Protein AF-A0A497KFU0-F1 (afdb_monomer_lite)

Secondary structure (DSSP, 8-state):
----GGG--S--TTHHHHHHHHHHHHHHHHHHHH--S-TTTHHHHHHHHHHHHHHHHHHHHHHHHH-SSHHHHHHHHHHHHHHHHHHHHHHHHHHHHHTT-S------HHHHHHHHHHHHHHHHHHHHHHHHHHGGGSPPPP---------------SS---EEEEEETTT--EE-TT-SB-TTT-PBEEEEEES--EE-TTT--EE-S--SB-TTT--B----S--------

Radius of gyration: 40.24 Å; chains: 1; bounding box: 70×42×117 Å

pLDDT: mean 74.92, std 14.86, range [40.56, 93.44]

Sequence (233 aa):
TVRTINDIDQPLLWIVPFAALTLLTILSLVDIALNLLPKGSGYFLMLIACGFICSSVAGFLTELIKGRNKYVYVSMGVSVFIGAISFLVIYGFFKANTLSGPTIAAVNPISEIISNITLTILPGVFVGAIVGGGVGFLPEEPEYKEPEAMMEKPVIAPDKIVGYEKVCRRCGTQMPFDSLFCSQCGGTLKKRRSETMKYCRYCGHRLHFLGEFCPDCGKEINIVDKPKVFISD

Structure (mmCIF, N/CA/C/O backbone):
data_AF-A0A497KFU0-F1
#
_entry.id   AF-A0A497KFU0-F1
#
loop_
_atom_site.group_PDB
_atom_site.id
_atom_site.type_symbol
_atom_site.label_atom_id
_atom_site.label_alt_id
_atom_site.label_comp_id
_atom_site.label_asym_id
_atom_site.label_entity_id
_atom_site.label_seq_id
_atom_site.pdbx_PDB_ins_code
_atom_site.Cartn_x
_atom_site.Cartn_y
_atom_site.Cartn_z
_atom_site.occupancy
_atom_site.B_iso_or_equiv
_atom_site.auth_seq_id
_atom_site.auth_comp_id
_atom_site.auth_asym_id
_atom_site.auth_atom_id
_atom_site.pdbx_PDB_model_num
ATOM 1 N N . THR A 1 1 ? -10.621 17.056 9.029 1.00 41.97 1 THR A N 1
ATOM 2 C CA . THR A 1 1 ? -9.578 17.453 10.000 1.00 41.97 1 THR A CA 1
ATOM 3 C C . THR A 1 1 ? -8.299 16.740 9.619 1.00 41.97 1 THR A C 1
ATOM 5 O O . THR A 1 1 ? -8.236 15.524 9.726 1.00 41.97 1 THR A O 1
ATOM 8 N N . VAL A 1 2 ? -7.323 17.464 9.064 1.00 45.41 2 VAL A N 1
ATOM 9 C CA . VAL A 1 2 ? -6.019 16.893 8.684 1.00 45.41 2 VAL A CA 1
ATOM 10 C C . VAL A 1 2 ? -5.282 16.566 9.981 1.00 45.41 2 VAL A C 1
ATOM 12 O O . VAL A 1 2 ? -4.927 17.482 10.720 1.00 45.41 2 VAL A O 1
ATOM 15 N N . ARG A 1 3 ? -5.138 15.279 10.308 1.00 52.06 3 ARG A N 1
ATOM 16 C CA . ARG A 1 3 ? -4.347 14.852 11.469 1.00 52.06 3 ARG A CA 1
ATOM 17 C C . ARG A 1 3 ? -2.886 15.206 11.190 1.00 52.06 3 ARG A C 1
ATOM 19 O O . ARG A 1 3 ? -2.362 14.877 10.128 1.00 52.06 3 ARG A O 1
ATOM 26 N N . THR A 1 4 ? -2.259 15.945 12.096 1.00 50.75 4 THR A N 1
ATOM 27 C CA . THR A 1 4 ? -0.844 16.303 12.002 1.00 50.75 4 THR A CA 1
ATOM 28 C C . THR A 1 4 ? 0.010 15.049 12.187 1.00 50.75 4 THR A C 1
ATOM 30 O O . THR A 1 4 ? -0.330 14.152 12.954 1.00 50.75 4 THR A O 1
ATOM 33 N N . ILE A 1 5 ? 1.141 14.992 11.480 1.00 54.88 5 ILE A N 1
ATOM 34 C CA . ILE A 1 5 ? 2.073 13.846 11.411 1.00 54.88 5 ILE A CA 1
ATOM 35 C C . ILE A 1 5 ? 2.596 13.403 12.800 1.00 54.88 5 ILE A C 1
ATOM 37 O O . ILE A 1 5 ? 3.119 12.303 12.945 1.00 54.88 5 ILE A O 1
ATOM 41 N N . ASN A 1 6 ? 2.408 14.226 13.834 1.00 53.00 6 ASN A N 1
ATOM 42 C CA . ASN A 1 6 ? 2.903 13.995 15.190 1.00 53.00 6 ASN A CA 1
ATOM 43 C C . ASN A 1 6 ? 2.019 13.081 16.068 1.00 53.00 6 ASN A C 1
ATOM 45 O O . ASN A 1 6 ? 2.483 12.704 17.134 1.00 53.00 6 ASN A O 1
ATOM 49 N N . ASP A 1 7 ? 0.808 12.694 15.643 1.00 53.16 7 ASP A N 1
ATOM 50 C CA . ASP A 1 7 ? -0.085 11.769 16.389 1.00 53.16 7 ASP A CA 1
ATOM 51 C C . ASP A 1 7 ? 0.057 10.290 15.951 1.00 53.16 7 ASP A C 1
ATOM 53 O O . ASP A 1 7 ? -0.836 9.460 16.146 1.00 53.16 7 ASP A O 1
ATOM 57 N N . ILE A 1 8 ? 1.158 9.936 15.281 1.00 55.91 8 ILE A N 1
ATOM 58 C CA . ILE A 1 8 ? 1.346 8.614 14.671 1.00 55.91 8 ILE A CA 1
ATOM 59 C C . ILE A 1 8 ? 2.277 7.757 15.548 1.00 55.91 8 ILE A C 1
ATOM 61 O O . ILE A 1 8 ? 3.457 7.603 15.256 1.00 55.91 8 ILE A O 1
ATOM 65 N N . ASP A 1 9 ? 1.732 7.135 16.597 1.00 53.81 9 ASP A N 1
ATOM 66 C CA . ASP A 1 9 ? 2.458 6.228 17.515 1.00 53.81 9 ASP A CA 1
ATOM 67 C C . ASP A 1 9 ? 2.918 4.889 16.884 1.00 53.81 9 ASP A C 1
ATOM 69 O O . ASP A 1 9 ? 3.374 3.984 17.583 1.00 53.81 9 ASP A O 1
ATOM 73 N N . GLN A 1 10 ? 2.780 4.692 15.566 1.00 59.19 10 GLN A N 1
ATOM 74 C CA . GLN A 1 10 ? 3.156 3.434 14.899 1.00 59.19 10 GLN A CA 1
ATOM 75 C C . GLN A 1 10 ? 3.923 3.683 13.592 1.00 59.19 10 GLN A C 1
ATOM 77 O O . GLN A 1 10 ? 3.683 4.691 12.931 1.00 59.19 10 GLN A O 1
ATOM 82 N N . PRO A 1 11 ? 4.822 2.769 13.179 1.00 66.50 11 PRO A N 1
ATOM 83 C CA . PRO A 1 11 ? 5.626 2.945 11.970 1.00 66.50 11 PRO A CA 1
ATOM 84 C C . PRO A 1 11 ? 4.757 3.084 10.709 1.00 66.50 11 PRO A C 1
ATOM 86 O O . PRO A 1 11 ? 3.758 2.380 10.551 1.00 66.50 11 PRO A O 1
ATOM 89 N N . LEU A 1 12 ? 5.156 3.987 9.807 1.00 77.19 12 LEU A N 1
ATOM 90 C CA . LEU A 1 12 ? 4.466 4.247 8.538 1.00 77.19 12 LEU A CA 1
ATOM 91 C C . LEU A 1 12 ? 4.506 2.988 7.645 1.00 77.19 12 LEU A C 1
ATOM 93 O O . LEU A 1 12 ? 5.581 2.432 7.407 1.00 77.19 12 LEU A O 1
ATOM 97 N N . LEU A 1 13 ? 3.361 2.538 7.125 1.00 82.25 13 LEU A N 1
ATOM 98 C CA . LEU A 1 13 ? 3.226 1.231 6.467 1.00 82.25 13 LEU A CA 1
ATOM 99 C C . LEU A 1 13 ? 3.847 1.217 5.057 1.00 82.25 13 LEU A C 1
ATO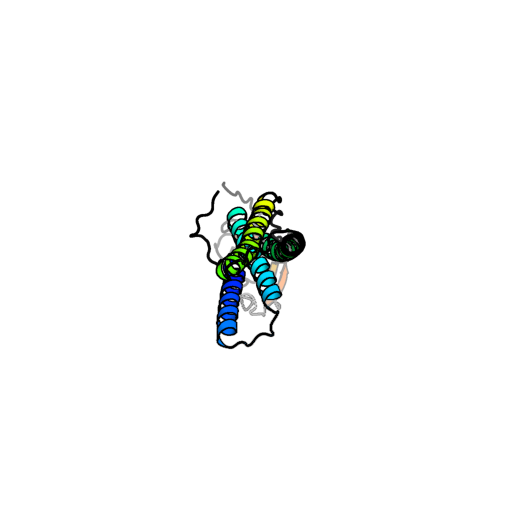M 101 O O . LEU A 1 13 ? 4.449 0.225 4.645 1.00 82.25 13 LEU A O 1
ATOM 105 N N . TRP A 1 14 ? 3.789 2.345 4.344 1.00 80.75 14 TRP A N 1
ATOM 106 C CA . TRP A 1 14 ? 4.466 2.571 3.055 1.00 80.75 14 TRP A CA 1
ATOM 107 C C . TRP A 1 14 ? 5.997 2.392 3.085 1.00 80.75 14 TRP A C 1
ATOM 109 O O . TRP A 1 14 ? 6.613 2.224 2.029 1.00 80.75 14 TRP A O 1
ATOM 119 N N . ILE A 1 15 ? 6.628 2.382 4.270 1.00 85.75 15 ILE A N 1
ATOM 120 C CA . ILE A 1 15 ? 8.070 2.127 4.409 1.00 85.75 15 ILE A CA 1
ATOM 121 C C . ILE A 1 15 ? 8.401 0.698 3.971 1.00 85.75 15 ILE A C 1
ATOM 123 O O . ILE A 1 15 ? 9.475 0.463 3.428 1.00 85.75 15 ILE A O 1
ATOM 127 N N . VAL A 1 16 ? 7.479 -0.254 4.147 1.00 88.62 16 VAL A N 1
ATOM 128 C CA . VAL A 1 16 ? 7.694 -1.667 3.802 1.00 88.62 16 VAL A CA 1
ATOM 129 C C . VAL A 1 16 ? 7.998 -1.866 2.307 1.00 88.62 16 VAL A C 1
ATOM 131 O O . VAL A 1 16 ? 9.065 -2.398 1.993 1.00 88.62 16 VAL A O 1
ATOM 134 N N . PRO A 1 17 ? 7.149 -1.427 1.354 1.00 87.00 17 PRO A N 1
ATOM 135 C CA . PRO A 1 17 ? 7.460 -1.552 -0.071 1.00 87.00 17 PRO A CA 1
ATOM 136 C C . PRO A 1 17 ? 8.640 -0.671 -0.491 1.00 87.00 17 PRO A C 1
ATOM 138 O O . PRO A 1 17 ? 9.384 -1.048 -1.393 1.00 87.00 17 PRO A O 1
ATOM 141 N N . PHE A 1 18 ? 8.866 0.459 0.185 1.00 87.06 18 PHE A N 1
ATOM 142 C CA . PHE A 1 18 ? 10.029 1.299 -0.090 1.00 87.06 18 PHE A CA 1
ATOM 143 C C . PHE A 1 18 ? 11.341 0.592 0.285 1.00 87.06 18 PHE A C 1
ATOM 145 O O . PHE A 1 18 ? 12.290 0.595 -0.494 1.00 87.06 18 PHE A O 1
ATOM 152 N N . ALA A 1 19 ? 11.381 -0.086 1.432 1.00 88.12 19 ALA A N 1
ATOM 153 C CA . ALA A 1 19 ? 12.519 -0.899 1.848 1.00 88.12 19 ALA A CA 1
ATOM 154 C C . ALA A 1 19 ? 12.745 -2.103 0.915 1.00 88.12 19 ALA A C 1
ATOM 156 O O . ALA A 1 19 ? 13.884 -2.462 0.624 1.00 88.12 19 ALA A O 1
ATOM 157 N N . ALA A 1 20 ? 11.676 -2.711 0.394 1.00 87.88 20 ALA A N 1
ATOM 158 C CA . ALA A 1 20 ? 11.800 -3.757 -0.621 1.00 87.88 20 ALA A CA 1
ATOM 159 C C . ALA A 1 20 ? 12.412 -3.214 -1.926 1.00 87.88 20 ALA A C 1
ATOM 161 O O . ALA A 1 20 ? 13.258 -3.868 -2.535 1.00 87.88 20 ALA A O 1
ATOM 162 N N . LEU A 1 21 ? 12.039 -1.994 -2.326 1.00 88.25 21 LEU A N 1
ATOM 163 C CA . LEU A 1 21 ? 12.609 -1.317 -3.489 1.00 88.25 21 LEU A CA 1
ATOM 164 C C . LEU A 1 21 ? 14.099 -1.014 -3.298 1.00 88.25 21 LEU A C 1
ATOM 166 O O . LEU A 1 21 ? 14.886 -1.281 -4.203 1.00 88.25 21 LEU A O 1
ATOM 170 N N . THR A 1 22 ? 14.512 -0.504 -2.135 1.00 88.31 22 THR A N 1
ATOM 171 C CA . THR A 1 22 ? 15.937 -0.249 -1.862 1.00 88.31 22 THR A CA 1
ATOM 172 C C . THR A 1 22 ? 16.752 -1.539 -1.824 1.00 88.31 22 THR A C 1
ATOM 174 O O . THR A 1 22 ? 17.873 -1.577 -2.323 1.00 88.31 22 THR A O 1
ATOM 177 N N . LEU A 1 23 ? 16.187 -2.629 -1.306 1.00 89.12 23 LEU A N 1
ATOM 178 C CA .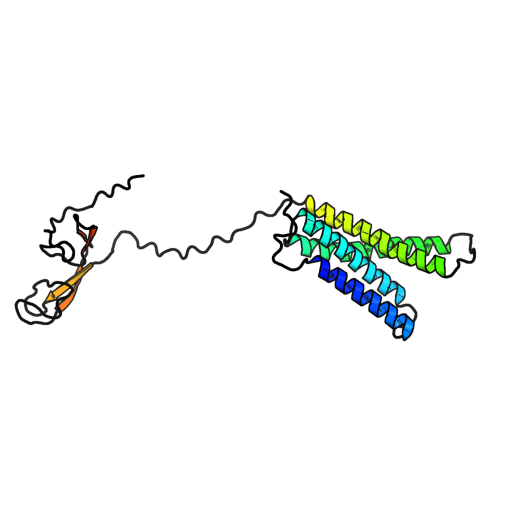 LEU A 1 23 ? 16.825 -3.942 -1.354 1.00 89.12 23 LEU A CA 1
ATOM 179 C C . LEU A 1 23 ? 17.004 -4.408 -2.810 1.00 89.12 23 LEU A C 1
ATOM 181 O O . LEU A 1 23 ? 18.083 -4.865 -3.183 1.00 89.12 23 LEU A O 1
ATOM 185 N N . LEU A 1 24 ? 15.991 -4.229 -3.661 1.00 86.75 24 LEU A N 1
ATOM 186 C CA . LEU A 1 24 ? 16.070 -4.577 -5.084 1.00 86.75 24 LEU A CA 1
ATOM 187 C C . LEU A 1 24 ? 17.118 -3.770 -5.849 1.00 86.75 24 LEU A C 1
ATOM 189 O O . LEU A 1 24 ? 17.821 -4.337 -6.685 1.00 86.75 24 LEU A O 1
ATOM 193 N N . THR A 1 25 ? 17.253 -2.471 -5.578 1.00 85.50 25 THR A N 1
ATOM 194 C CA . THR A 1 25 ? 18.288 -1.658 -6.233 1.00 85.50 25 THR A CA 1
ATOM 195 C C . THR A 1 25 ? 19.684 -2.098 -5.808 1.00 85.50 25 THR A C 1
ATOM 197 O O . THR A 1 25 ? 20.568 -2.206 -6.656 1.00 85.50 25 THR A O 1
ATOM 200 N N . ILE A 1 26 ? 19.873 -2.439 -4.529 1.00 88.12 26 ILE A N 1
ATOM 201 C CA . ILE A 1 26 ? 21.128 -3.009 -4.025 1.00 88.12 26 ILE A CA 1
ATOM 202 C C . ILE A 1 26 ? 21.424 -4.347 -4.711 1.00 88.12 26 ILE A C 1
ATOM 204 O O . ILE A 1 26 ? 22.539 -4.545 -5.187 1.00 88.12 26 ILE A O 1
ATOM 208 N N . LEU A 1 27 ? 20.441 -5.244 -4.832 1.00 84.19 27 LEU A N 1
ATOM 209 C CA . LEU A 1 27 ? 20.617 -6.516 -5.541 1.00 84.19 27 LEU A CA 1
ATOM 210 C C . LEU A 1 27 ? 20.982 -6.309 -7.013 1.00 84.19 27 LEU A C 1
ATOM 212 O O . LEU A 1 27 ? 21.860 -7.000 -7.519 1.00 84.19 27 LEU A O 1
ATOM 216 N N . SER A 1 28 ? 20.365 -5.335 -7.686 1.00 81.50 28 SER A N 1
ATOM 217 C CA . SER A 1 28 ? 20.709 -4.992 -9.069 1.00 81.50 28 SER A CA 1
ATOM 218 C C . SER A 1 28 ? 22.137 -4.453 -9.195 1.00 81.50 28 SER A C 1
ATOM 220 O O . SER A 1 28 ? 22.821 -4.774 -10.161 1.00 81.50 28 SER A O 1
ATOM 222 N N . LEU A 1 29 ? 22.602 -3.647 -8.238 1.00 83.56 29 LEU A N 1
ATOM 223 C CA . LEU A 1 29 ? 23.981 -3.147 -8.194 1.00 83.56 29 LEU A CA 1
ATOM 224 C C . LEU A 1 29 ? 24.989 -4.280 -7.971 1.00 83.56 29 LEU A C 1
ATOM 226 O O . LEU A 1 29 ? 26.021 -4.333 -8.639 1.00 83.56 29 LEU A O 1
ATOM 230 N N . VAL A 1 30 ? 24.680 -5.199 -7.054 1.00 84.50 30 VAL A N 1
ATOM 231 C CA . VAL A 1 30 ? 25.506 -6.382 -6.776 1.00 84.50 30 VAL A CA 1
ATOM 232 C C . VAL A 1 30 ? 25.559 -7.306 -7.992 1.00 84.50 30 VAL A C 1
ATOM 234 O O . VAL A 1 30 ? 26.625 -7.826 -8.315 1.00 84.50 30 VAL A O 1
ATOM 237 N N . ASP A 1 31 ? 24.444 -7.471 -8.701 1.00 81.81 31 ASP A N 1
ATOM 238 C CA . ASP A 1 31 ? 24.397 -8.261 -9.926 1.00 81.81 31 ASP A CA 1
ATOM 239 C C . ASP A 1 31 ? 25.279 -7.677 -11.036 1.00 81.81 31 ASP A C 1
ATOM 241 O O . ASP A 1 31 ? 26.051 -8.407 -11.648 1.00 81.81 31 ASP A O 1
ATOM 245 N N . ILE A 1 32 ? 25.262 -6.356 -11.235 1.00 79.94 32 ILE A N 1
ATOM 246 C CA . ILE A 1 32 ? 26.160 -5.686 -12.192 1.00 79.94 32 ILE A CA 1
ATOM 247 C C . ILE A 1 32 ? 27.636 -5.949 -11.846 1.00 79.94 32 ILE A C 1
ATOM 249 O O . ILE A 1 32 ? 28.465 -6.104 -12.743 1.00 79.94 32 ILE A O 1
ATOM 253 N N . ALA A 1 33 ? 27.974 -6.013 -10.555 1.00 81.50 33 ALA A N 1
ATOM 254 C CA . ALA A 1 33 ? 29.341 -6.239 -10.094 1.00 81.50 33 ALA A CA 1
ATOM 255 C C . ALA A 1 33 ? 29.788 -7.712 -10.176 1.00 81.50 33 ALA A C 1
ATOM 257 O O . ALA A 1 33 ? 30.964 -7.976 -10.423 1.00 81.50 33 ALA A O 1
ATOM 258 N N . LEU A 1 34 ? 28.878 -8.668 -9.955 1.00 82.25 34 LEU A N 1
ATOM 259 C CA . LEU A 1 34 ? 29.206 -10.092 -9.792 1.00 82.25 34 LEU A CA 1
ATOM 260 C C . LEU A 1 34 ? 28.638 -11.010 -10.891 1.00 82.25 34 LEU A C 1
ATOM 262 O O . LEU A 1 34 ? 28.961 -12.195 -10.892 1.00 82.25 34 LEU A O 1
ATOM 266 N N . ASN A 1 35 ? 27.830 -10.489 -11.825 1.00 77.81 35 ASN A N 1
ATOM 267 C CA . ASN A 1 35 ? 27.090 -11.243 -12.851 1.00 77.81 35 ASN A CA 1
ATOM 268 C C . ASN A 1 35 ? 26.402 -12.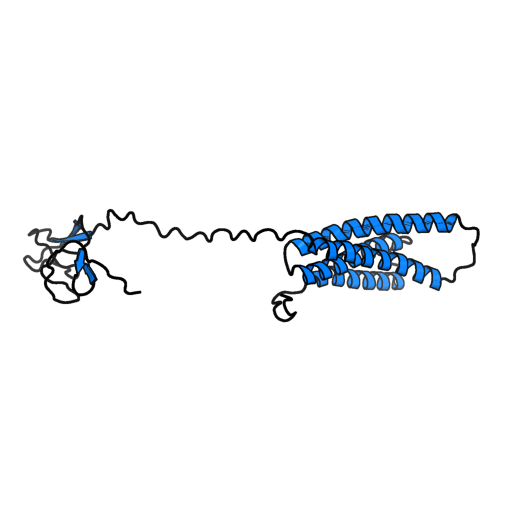501 -12.275 1.00 77.81 35 ASN A C 1
ATOM 270 O O . ASN A 1 35 ? 26.529 -13.600 -12.817 1.00 77.81 35 ASN A O 1
ATOM 274 N N . LEU A 1 36 ? 25.725 -12.344 -11.133 1.00 72.88 36 LEU A N 1
ATOM 275 C CA . LEU A 1 36 ? 25.101 -13.435 -10.373 1.00 72.88 36 LEU A CA 1
ATOM 276 C C . LEU A 1 36 ? 23.806 -13.939 -11.026 1.00 72.88 36 LEU A C 1
ATOM 278 O O . LEU A 1 36 ? 23.440 -15.102 -10.852 1.00 72.88 36 LEU A O 1
ATOM 282 N N . LEU A 1 37 ? 23.098 -13.078 -11.757 1.00 76.06 37 LEU A N 1
ATOM 283 C CA . LEU A 1 37 ? 21.841 -13.382 -12.421 1.00 76.06 37 LEU A CA 1
ATOM 284 C C . LEU A 1 37 ? 22.064 -13.823 -13.877 1.00 76.06 37 LEU A C 1
ATOM 286 O O . LEU A 1 37 ? 22.954 -13.333 -14.578 1.00 76.06 37 LEU A O 1
ATOM 290 N N . PRO A 1 38 ? 21.217 -14.735 -14.384 1.00 76.00 38 PRO A N 1
ATOM 291 C CA . PRO A 1 38 ? 21.266 -15.152 -15.776 1.00 76.00 38 PRO A CA 1
ATOM 292 C C . PRO A 1 38 ? 20.971 -13.975 -16.715 1.00 76.00 38 PRO A C 1
ATOM 294 O O . PRO A 1 38 ? 20.057 -13.178 -16.484 1.00 76.00 38 PRO A O 1
ATOM 297 N N . LYS A 1 39 ? 21.719 -13.906 -17.824 1.00 68.75 39 LYS A N 1
ATOM 298 C CA . LYS A 1 39 ? 21.529 -12.916 -18.895 1.00 68.75 39 LYS A CA 1
ATOM 299 C C . LYS A 1 39 ? 20.074 -12.966 -19.387 1.00 68.75 39 LYS A C 1
ATOM 301 O O . LYS A 1 39 ? 19.671 -13.945 -20.007 1.00 68.75 39 LYS A O 1
ATOM 306 N N . GLY A 1 40 ? 19.292 -11.927 -19.082 1.00 68.56 40 GLY A N 1
ATOM 307 C CA . GLY A 1 40 ? 17.859 -11.835 -19.411 1.00 68.56 40 GLY A CA 1
ATOM 308 C C . GLY A 1 40 ? 16.920 -11.594 -18.220 1.00 68.56 40 GLY A C 1
ATOM 309 O O . GLY A 1 40 ? 15.732 -11.355 -18.428 1.00 68.56 40 GLY A O 1
ATOM 310 N N . SER A 1 41 ? 17.427 -11.592 -16.982 1.00 75.00 41 SER A N 1
ATOM 311 C CA . SER A 1 41 ? 16.645 -11.310 -15.762 1.00 75.00 41 SER A CA 1
ATOM 312 C C . SER A 1 41 ? 16.145 -9.859 -15.637 1.00 75.00 41 SER A C 1
ATOM 314 O O . SER A 1 41 ? 15.215 -9.600 -14.872 1.00 75.00 41 SER A O 1
ATOM 316 N N . GLY A 1 42 ? 16.712 -8.914 -16.398 1.00 77.94 42 GLY A N 1
ATOM 317 C CA . GLY A 1 42 ? 16.418 -7.479 -16.275 1.00 77.94 42 GLY A CA 1
ATOM 318 C C . GLY A 1 42 ? 14.937 -7.124 -16.435 1.00 77.94 42 GLY A C 1
ATOM 319 O O . GLY A 1 42 ? 14.418 -6.293 -15.695 1.00 77.94 42 GLY A O 1
ATOM 320 N N . TYR A 1 43 ? 14.222 -7.823 -17.320 1.00 83.31 43 TYR A N 1
ATOM 321 C CA . TYR A 1 43 ? 12.778 -7.648 -17.492 1.00 83.31 43 TYR A CA 1
ATOM 322 C C . TYR A 1 43 ? 11.986 -7.961 -16.213 1.00 83.31 43 TYR A C 1
ATOM 324 O O . TYR A 1 43 ? 11.089 -7.209 -15.831 1.00 83.31 43 TYR A O 1
ATOM 332 N N . PHE A 1 44 ? 12.341 -9.047 -15.523 1.00 85.94 44 PHE A N 1
ATOM 333 C CA . PHE A 1 44 ? 11.686 -9.442 -14.278 1.00 85.94 44 PHE A CA 1
ATOM 334 C C . PHE A 1 44 ? 11.992 -8.458 -13.147 1.00 85.94 44 PHE A C 1
ATOM 336 O O . PHE A 1 44 ? 11.092 -8.114 -12.384 1.00 85.94 44 PHE A O 1
ATOM 343 N N . LEU A 1 45 ? 13.227 -7.950 -13.073 1.00 85.06 45 LEU A N 1
ATOM 344 C CA . LEU A 1 45 ? 13.597 -6.925 -12.094 1.00 85.06 45 LEU A CA 1
ATOM 345 C C . LEU A 1 45 ? 12.824 -5.620 -12.312 1.00 85.06 45 LEU A C 1
ATOM 347 O O . LEU A 1 45 ? 12.323 -5.048 -11.346 1.00 85.06 45 LEU A O 1
ATOM 351 N N . MET A 1 46 ? 12.663 -5.178 -13.563 1.00 85.69 46 MET A N 1
ATOM 352 C CA . MET A 1 46 ? 11.867 -3.990 -13.892 1.00 85.69 46 MET A CA 1
ATOM 353 C C . MET A 1 46 ? 10.385 -4.176 -13.544 1.00 85.69 46 MET A C 1
ATOM 355 O O . MET A 1 46 ? 9.776 -3.280 -12.962 1.00 85.69 46 MET A O 1
ATOM 359 N N . LEU A 1 47 ? 9.815 -5.350 -13.835 1.00 89.75 47 LEU A N 1
ATOM 360 C CA . LEU A 1 47 ? 8.429 -5.672 -13.489 1.00 89.75 47 LEU A CA 1
ATOM 361 C C . LEU A 1 47 ? 8.204 -5.595 -11.973 1.00 89.75 47 LEU A C 1
ATOM 363 O O . LEU A 1 47 ? 7.267 -4.940 -11.514 1.00 89.75 47 LEU A O 1
ATOM 367 N N . ILE A 1 48 ? 9.085 -6.230 -11.195 1.00 89.88 48 ILE A N 1
ATOM 368 C CA . ILE A 1 48 ? 9.012 -6.233 -9.730 1.00 89.88 48 ILE A CA 1
ATOM 369 C C . ILE A 1 48 ? 9.201 -4.809 -9.181 1.00 89.88 48 ILE A C 1
ATOM 371 O O . ILE A 1 48 ? 8.435 -4.376 -8.319 1.00 89.88 48 ILE A O 1
ATOM 375 N N . ALA A 1 49 ? 10.170 -4.055 -9.709 1.00 89.38 49 ALA A N 1
ATOM 376 C CA . ALA A 1 49 ? 10.410 -2.671 -9.313 1.00 89.38 49 ALA A CA 1
ATOM 377 C C . ALA A 1 49 ? 9.184 -1.779 -9.570 1.00 89.38 49 ALA A C 1
ATOM 379 O O . ALA A 1 49 ? 8.787 -1.030 -8.682 1.00 89.38 49 ALA A O 1
ATOM 380 N N . CYS A 1 50 ? 8.529 -1.900 -10.730 1.00 90.88 50 CYS A N 1
ATOM 381 C CA . CYS A 1 50 ? 7.303 -1.159 -11.034 1.00 90.88 50 CYS A CA 1
ATOM 382 C C . CYS A 1 50 ? 6.174 -1.483 -10.040 1.00 90.88 50 CYS A C 1
ATOM 384 O O . CYS A 1 50 ? 5.474 -0.578 -9.584 1.00 90.88 50 CYS A O 1
ATOM 386 N N . GLY A 1 51 ? 6.017 -2.760 -9.669 1.00 91.06 51 GLY A N 1
ATOM 387 C CA . GLY A 1 51 ? 5.038 -3.193 -8.670 1.00 91.06 51 GLY A CA 1
ATOM 388 C C . GLY A 1 51 ? 5.283 -2.570 -7.292 1.00 91.06 51 GLY A C 1
ATOM 389 O O . GLY A 1 51 ? 4.344 -2.074 -6.666 1.00 91.06 51 GLY A O 1
ATOM 390 N N . PHE A 1 52 ? 6.540 -2.523 -6.840 1.00 92.56 52 PHE A N 1
ATOM 391 C CA . PHE A 1 52 ? 6.890 -1.877 -5.571 1.00 92.56 52 PHE A CA 1
ATOM 392 C C . PHE A 1 52 ? 6.747 -0.353 -5.616 1.00 92.56 52 PHE A C 1
ATOM 394 O O . PHE A 1 52 ? 6.232 0.213 -4.656 1.00 92.56 52 PHE A O 1
ATOM 401 N N . ILE A 1 53 ? 7.102 0.307 -6.727 1.00 92.50 53 ILE A N 1
ATOM 402 C CA . ILE A 1 53 ? 6.868 1.751 -6.914 1.00 92.50 53 ILE A CA 1
ATOM 403 C C . ILE A 1 53 ? 5.369 2.061 -6.804 1.00 92.50 53 ILE A C 1
ATOM 405 O O . ILE A 1 53 ? 4.985 2.943 -6.035 1.00 92.50 53 ILE A O 1
ATOM 409 N N . CYS A 1 54 ? 4.518 1.303 -7.509 1.00 92.44 54 CYS A N 1
ATOM 410 C CA . CYS A 1 54 ? 3.062 1.414 -7.396 1.00 92.44 54 CYS A CA 1
ATOM 411 C C . CYS A 1 54 ? 2.587 1.279 -5.948 1.00 92.44 54 CYS A C 1
ATOM 413 O O . CYS A 1 54 ? 1.807 2.106 -5.478 1.00 92.44 54 CYS A O 1
ATOM 415 N N . SER A 1 55 ? 3.062 0.245 -5.250 1.00 92.75 55 SER A N 1
ATOM 416 C CA . SER A 1 55 ? 2.663 -0.056 -3.874 1.00 92.75 55 SER A CA 1
ATOM 417 C C . SER A 1 55 ? 3.072 1.037 -2.891 1.00 92.75 55 SER A C 1
ATOM 419 O O . SER A 1 55 ? 2.264 1.450 -2.061 1.00 92.75 55 SER A O 1
ATOM 421 N N . SER A 1 56 ? 4.294 1.563 -3.017 1.00 92.06 56 SER A N 1
ATOM 422 C CA . SER A 1 56 ? 4.784 2.675 -2.200 1.00 92.06 56 SER A CA 1
ATOM 423 C C . SER A 1 56 ? 3.956 3.941 -2.405 1.00 92.06 56 SER A C 1
ATOM 425 O O . SER A 1 56 ? 3.542 4.560 -1.426 1.00 92.06 56 SER A O 1
ATOM 427 N N . VAL A 1 57 ? 3.677 4.316 -3.658 1.00 93.06 57 VAL A N 1
ATOM 428 C CA . VAL A 1 57 ? 2.906 5.529 -3.972 1.00 93.06 57 VAL A CA 1
ATOM 429 C C . VAL A 1 57 ? 1.445 5.376 -3.541 1.00 93.06 57 VAL A C 1
ATOM 431 O O . VAL A 1 57 ? 0.904 6.269 -2.892 1.00 93.06 57 VAL A O 1
ATOM 434 N N . ALA A 1 58 ? 0.811 4.238 -3.832 1.00 91.88 58 ALA A N 1
ATOM 435 C CA . ALA A 1 58 ? -0.570 3.987 -3.431 1.00 91.88 58 ALA A CA 1
ATOM 436 C C . ALA A 1 58 ? -0.724 3.944 -1.906 1.00 91.88 58 ALA A C 1
ATOM 438 O O . ALA A 1 58 ? -1.615 4.602 -1.372 1.00 91.88 58 ALA A O 1
ATOM 439 N N . GLY A 1 59 ? 0.166 3.222 -1.212 1.00 89.56 59 GLY A N 1
ATOM 440 C CA . GLY A 1 59 ? 0.190 3.134 0.247 1.00 89.56 59 GLY A CA 1
ATOM 441 C C . GLY A 1 59 ? 0.303 4.514 0.890 1.00 89.56 59 GLY A C 1
ATOM 442 O O . GLY A 1 59 ? -0.541 4.872 1.711 1.00 89.56 59 GLY A O 1
ATOM 443 N N . PHE A 1 60 ? 1.253 5.329 0.421 1.00 90.31 60 PHE A N 1
ATOM 444 C CA . PHE A 1 60 ? 1.433 6.705 0.885 1.00 90.31 60 PHE A CA 1
ATOM 445 C C . PHE A 1 60 ? 0.175 7.557 0.743 1.00 90.31 60 PHE A C 1
ATOM 447 O O . PHE A 1 60 ? -0.277 8.159 1.715 1.00 90.31 60 PHE A O 1
ATOM 454 N N . LEU A 1 61 ? -0.414 7.596 -0.459 1.00 90.12 61 LEU A N 1
ATOM 455 C CA . LEU A 1 61 ? -1.617 8.393 -0.694 1.00 90.12 61 LEU A CA 1
ATOM 456 C C . LEU A 1 61 ? -2.783 7.901 0.169 1.00 90.12 61 LEU A C 1
ATOM 458 O O . LEU A 1 61 ? -3.500 8.717 0.743 1.00 90.12 61 LEU A O 1
ATOM 462 N N . THR A 1 62 ? -2.964 6.585 0.308 1.00 87.81 62 THR A N 1
ATOM 463 C CA . THR A 1 62 ? -4.042 6.058 1.153 1.00 87.81 62 THR A CA 1
ATOM 464 C C . THR A 1 62 ? -3.857 6.364 2.631 1.00 87.81 62 THR A C 1
ATOM 466 O O . THR A 1 62 ? -4.839 6.697 3.293 1.00 87.81 62 THR A O 1
ATOM 469 N N . GLU A 1 63 ? -2.624 6.310 3.141 1.00 87.69 63 GLU A N 1
ATOM 470 C CA . GLU A 1 63 ? -2.314 6.706 4.516 1.00 87.69 63 GLU A CA 1
ATOM 471 C C . GLU A 1 63 ? -2.594 8.192 4.747 1.00 87.69 63 GLU A C 1
ATOM 473 O O . GLU A 1 63 ? -3.203 8.543 5.756 1.00 87.69 63 GLU A O 1
ATOM 478 N N . LEU A 1 64 ? -2.215 9.059 3.801 1.00 85.50 64 LEU A N 1
ATOM 479 C CA . LEU A 1 64 ? -2.472 10.497 3.897 1.00 85.50 64 LEU A CA 1
ATOM 480 C C . LEU A 1 64 ? -3.968 10.835 3.910 1.00 85.50 64 LEU A C 1
ATOM 482 O O . LEU A 1 64 ? -4.373 11.769 4.601 1.00 85.50 64 LEU A O 1
ATOM 486 N N . ILE A 1 65 ? -4.786 10.105 3.144 1.00 84.56 65 ILE A N 1
ATOM 487 C CA . ILE A 1 65 ? -6.213 10.417 2.984 1.00 84.56 65 ILE A CA 1
ATOM 488 C C . ILE A 1 65 ? -7.064 9.790 4.097 1.00 84.56 65 ILE A C 1
ATOM 490 O O . ILE A 1 65 ? -7.920 10.470 4.658 1.00 84.56 65 ILE A O 1
ATOM 494 N N . LYS A 1 66 ? -6.857 8.503 4.409 1.00 79.88 66 LYS A N 1
ATOM 495 C CA . LYS A 1 66 ? -7.721 7.722 5.319 1.00 79.88 66 LYS A CA 1
ATOM 496 C C . LYS A 1 66 ? -7.064 7.326 6.641 1.00 79.88 66 LYS A C 1
ATOM 498 O O . LYS A 1 66 ? -7.701 6.687 7.478 1.00 79.88 66 LYS A O 1
ATOM 503 N N . GLY A 1 67 ? -5.798 7.681 6.850 1.00 75.00 67 GLY A N 1
ATOM 504 C CA . GLY A 1 67 ? -5.025 7.197 7.988 1.00 75.00 67 GLY A CA 1
ATOM 505 C C . GLY A 1 67 ? -4.743 5.692 7.910 1.00 75.00 67 GLY A C 1
ATOM 506 O O . GLY A 1 67 ? -4.949 5.031 6.889 1.00 75.00 67 GLY A O 1
ATOM 507 N N . ARG A 1 68 ? -4.252 5.126 9.016 1.00 73.12 68 ARG A N 1
ATOM 508 C CA . ARG A 1 68 ? -3.870 3.709 9.097 1.00 73.12 68 ARG A CA 1
ATOM 509 C C . ARG A 1 68 ? -5.094 2.818 9.336 1.00 73.12 68 ARG A C 1
ATOM 511 O O . ARG A 1 68 ? -5.415 2.486 10.474 1.00 73.12 68 ARG A O 1
ATOM 518 N N . ASN A 1 69 ? -5.751 2.421 8.250 1.00 76.12 69 ASN A N 1
ATOM 519 C CA . ASN A 1 69 ? -6.897 1.510 8.254 1.00 76.12 69 ASN A CA 1
ATOM 520 C C . ASN A 1 69 ? -6.633 0.282 7.355 1.00 76.12 69 ASN A C 1
ATOM 522 O O . ASN A 1 69 ? -5.675 0.259 6.579 1.00 76.12 69 ASN A O 1
ATOM 526 N N . LYS A 1 70 ? -7.503 -0.734 7.403 1.00 82.25 70 LYS A N 1
ATOM 527 C CA . LYS A 1 70 ? -7.467 -1.927 6.534 1.00 82.25 70 LYS A CA 1
ATOM 528 C C . LYS A 1 70 ? -7.362 -1.571 5.043 1.00 82.25 70 LYS A C 1
ATOM 530 O O . LYS A 1 70 ? -6.739 -2.301 4.276 1.00 82.25 70 LYS A O 1
ATOM 535 N N . TYR A 1 71 ? -7.901 -0.415 4.651 1.00 84.25 71 TYR A N 1
ATOM 536 C CA . TYR A 1 71 ? -7.811 0.136 3.299 1.00 84.25 71 TYR A CA 1
ATOM 537 C C . TYR A 1 71 ? -6.378 0.316 2.778 1.00 84.25 71 TYR A C 1
ATOM 539 O O . TYR A 1 71 ? -6.179 0.164 1.578 1.00 84.25 71 TYR A O 1
ATOM 547 N N . VAL A 1 72 ? -5.391 0.586 3.642 1.00 86.75 72 VAL A N 1
ATOM 548 C CA . VAL A 1 72 ? -3.985 0.756 3.229 1.00 86.75 72 VAL A CA 1
ATOM 549 C C . VAL A 1 72 ? -3.397 -0.573 2.747 1.00 86.75 72 VAL A C 1
ATOM 551 O O . VAL A 1 72 ? -2.783 -0.644 1.691 1.00 86.75 72 VAL A O 1
ATOM 554 N N . TYR A 1 73 ? -3.653 -1.675 3.456 1.00 88.06 73 TYR A N 1
ATOM 555 C CA . TYR A 1 73 ? -3.197 -2.999 3.014 1.00 88.06 73 TYR A CA 1
ATOM 556 C C . TYR A 1 73 ? -3.869 -3.426 1.704 1.00 88.06 73 TYR A C 1
ATOM 558 O O . TYR A 1 73 ? -3.230 -4.005 0.826 1.00 88.06 73 TYR A O 1
ATOM 566 N N . VAL A 1 74 ? -5.160 -3.114 1.560 1.00 89.19 74 VAL A N 1
ATOM 567 C CA . VAL A 1 74 ? -5.917 -3.407 0.337 1.00 89.19 74 VAL A CA 1
ATOM 568 C C . VAL A 1 74 ? -5.385 -2.584 -0.839 1.00 89.19 74 VAL A C 1
ATOM 570 O O . VAL A 1 74 ? -5.152 -3.146 -1.907 1.00 89.19 74 VAL A O 1
ATOM 573 N N . SER A 1 75 ? -5.130 -1.285 -0.656 1.00 90.19 75 SER A N 1
ATOM 574 C CA . SER A 1 75 ? -4.586 -0.418 -1.708 1.00 90.19 75 SER A CA 1
ATOM 575 C C . SER A 1 75 ? -3.171 -0.831 -2.118 1.00 90.19 75 SER A C 1
ATOM 577 O O . SER A 1 75 ? -2.873 -0.885 -3.312 1.00 90.19 75 SER A O 1
ATOM 579 N N . MET A 1 76 ? -2.318 -1.203 -1.159 1.00 89.25 76 MET A N 1
ATOM 580 C CA . MET A 1 76 ? -0.964 -1.701 -1.413 1.00 89.25 76 MET A CA 1
ATOM 581 C C . MET A 1 76 ? -0.973 -3.020 -2.184 1.00 89.25 76 MET A C 1
ATOM 583 O O . MET A 1 76 ? -0.191 -3.174 -3.117 1.00 89.25 76 MET A O 1
ATOM 587 N N . GLY A 1 77 ? -1.863 -3.956 -1.842 1.00 90.50 77 GLY A N 1
ATOM 588 C CA . GLY A 1 77 ? -1.986 -5.226 -2.559 1.00 90.50 77 GLY A CA 1
ATOM 589 C C . GLY A 1 77 ? -2.511 -5.038 -3.982 1.00 90.50 77 GLY A C 1
ATOM 590 O O . GLY A 1 77 ? -1.896 -5.495 -4.942 1.00 90.50 77 GLY A O 1
ATOM 591 N N . VAL A 1 78 ? -3.619 -4.308 -4.134 1.00 92.12 78 VAL A N 1
ATOM 592 C CA . VAL A 1 78 ? -4.254 -4.054 -5.437 1.00 92.12 78 VAL A CA 1
ATOM 593 C C . VAL A 1 78 ? -3.311 -3.301 -6.383 1.00 92.12 78 VAL A C 1
ATOM 595 O O . VAL A 1 78 ? -3.210 -3.649 -7.559 1.00 92.12 78 VAL A O 1
ATOM 598 N N . SER A 1 79 ? -2.568 -2.314 -5.877 1.00 91.75 79 SER A N 1
ATOM 599 C CA . SER A 1 79 ? -1.626 -1.530 -6.687 1.00 91.75 79 SER A CA 1
ATOM 600 C C . SER A 1 79 ? -0.436 -2.339 -7.215 1.00 91.75 79 SER A C 1
ATOM 602 O O . SER A 1 79 ? 0.023 -2.042 -8.316 1.00 91.75 79 SER A O 1
ATOM 604 N N . VAL A 1 80 ? 0.023 -3.390 -6.522 1.00 93.00 80 VAL A N 1
ATOM 605 C CA . VAL A 1 80 ? 1.064 -4.297 -7.051 1.00 93.00 80 VAL A CA 1
ATOM 606 C C . VAL A 1 80 ? 0.561 -5.032 -8.294 1.00 93.00 80 VAL A C 1
ATOM 608 O O . VAL A 1 80 ? 1.251 -5.064 -9.313 1.00 93.00 80 VAL A O 1
ATOM 611 N N . PHE A 1 81 ? -0.659 -5.579 -8.246 1.00 92.25 81 PHE A N 1
ATOM 612 C CA . PHE A 1 81 ? -1.245 -6.302 -9.379 1.00 92.25 81 PHE A CA 1
ATOM 613 C C . PHE A 1 81 ? -1.539 -5.378 -10.562 1.00 92.25 81 PHE A C 1
ATOM 615 O O . PHE A 1 81 ? -1.146 -5.679 -11.690 1.00 92.25 81 PHE A O 1
ATOM 622 N N . ILE A 1 82 ? -2.189 -4.236 -10.313 1.00 93.12 82 ILE A N 1
ATOM 623 C CA . ILE A 1 82 ? -2.495 -3.264 -11.372 1.00 93.12 82 ILE A CA 1
ATOM 624 C C . ILE A 1 82 ? -1.195 -2.690 -11.952 1.00 93.12 82 ILE A C 1
ATOM 626 O O . ILE A 1 82 ? -1.074 -2.557 -13.169 1.00 93.12 82 ILE A O 1
ATOM 630 N N . GLY A 1 83 ? -0.195 -2.422 -11.108 1.00 90.75 83 GLY A N 1
ATOM 631 C CA . GLY A 1 83 ? 1.138 -1.996 -11.526 1.00 90.75 83 GLY A CA 1
ATOM 632 C C . GLY A 1 83 ? 1.808 -2.998 -12.461 1.00 90.75 83 GLY A C 1
ATOM 633 O O . GLY A 1 83 ? 2.228 -2.619 -13.553 1.00 90.75 83 GLY A O 1
ATOM 634 N N . ALA A 1 84 ? 1.825 -4.282 -12.098 1.00 90.56 84 ALA A N 1
ATOM 635 C CA . ALA A 1 84 ? 2.384 -5.333 -12.944 1.00 90.56 84 ALA A CA 1
ATOM 636 C C . ALA A 1 84 ? 1.672 -5.414 -14.305 1.00 90.56 84 ALA A C 1
ATOM 638 O O . ALA A 1 84 ? 2.333 -5.413 -15.340 1.00 90.56 84 ALA A O 1
ATOM 639 N N . ILE A 1 85 ? 0.334 -5.404 -14.328 1.00 91.62 85 ILE A N 1
ATOM 640 C CA . ILE A 1 85 ? -0.445 -5.423 -15.578 1.00 91.62 85 ILE A CA 1
ATOM 641 C C . ILE A 1 85 ? -0.129 -4.191 -16.436 1.00 91.62 85 ILE A C 1
ATOM 643 O O . ILE A 1 85 ? 0.112 -4.324 -17.636 1.00 91.62 85 ILE A O 1
ATOM 647 N N . SER A 1 86 ? -0.082 -3.001 -15.832 1.00 89.38 86 SER A N 1
ATOM 648 C CA . SER A 1 86 ? 0.235 -1.763 -16.552 1.00 89.38 86 SER A CA 1
ATOM 649 C C . SER A 1 86 ? 1.624 -1.809 -17.193 1.00 89.38 86 SER A C 1
ATOM 651 O O . SER A 1 86 ? 1.777 -1.435 -18.357 1.00 89.38 86 SER A O 1
ATOM 653 N N . PHE A 1 87 ? 2.612 -2.359 -16.481 1.00 90.94 87 PHE A N 1
ATOM 654 C CA . PHE A 1 87 ? 3.963 -2.539 -16.990 1.00 90.94 87 PHE A CA 1
ATOM 655 C C . PHE A 1 87 ? 3.991 -3.507 -18.176 1.00 90.94 87 PHE A C 1
ATOM 657 O O . PHE A 1 87 ? 4.609 -3.198 -19.189 1.00 90.94 87 PHE A O 1
ATOM 664 N N . LEU A 1 88 ? 3.280 -4.639 -18.101 1.00 90.75 88 LEU A N 1
ATOM 665 C CA . LEU A 1 88 ? 3.194 -5.605 -19.203 1.00 90.75 88 LEU A CA 1
ATOM 666 C C . LEU A 1 88 ? 2.629 -4.977 -20.483 1.00 90.75 88 LEU A C 1
ATOM 668 O O . LEU A 1 88 ? 3.188 -5.173 -21.563 1.00 90.75 88 LEU A O 1
ATOM 672 N N . VAL A 1 89 ? 1.544 -4.209 -20.358 1.00 90.12 89 VAL A N 1
ATOM 673 C CA . VAL A 1 89 ? 0.884 -3.554 -21.497 1.00 90.12 89 VAL A CA 1
ATOM 674 C C . VAL A 1 89 ? 1.800 -2.506 -22.124 1.00 90.12 89 VAL A C 1
ATOM 676 O O . VAL A 1 89 ? 2.012 -2.514 -23.337 1.00 90.12 89 VAL A O 1
ATOM 679 N N . ILE A 1 90 ? 2.379 -1.628 -21.302 1.00 86.00 90 ILE A N 1
ATOM 680 C CA . ILE A 1 90 ? 3.229 -0.531 -21.776 1.00 86.00 90 ILE A CA 1
ATOM 681 C C . ILE A 1 90 ? 4.525 -1.080 -22.369 1.00 86.00 90 ILE A C 1
ATOM 683 O O . ILE A 1 90 ? 4.889 -0.720 -23.487 1.00 86.00 90 ILE A O 1
ATOM 687 N N . TYR A 1 91 ? 5.195 -2.001 -21.678 1.00 85.44 91 TYR A N 1
ATOM 688 C CA . TYR A 1 91 ? 6.419 -2.621 -22.175 1.00 85.44 91 TYR A CA 1
ATOM 689 C C . TYR A 1 91 ? 6.177 -3.389 -23.482 1.00 85.44 91 TYR A C 1
ATOM 691 O O . TYR A 1 91 ? 6.966 -3.276 -24.420 1.00 85.44 91 TYR A O 1
ATOM 699 N N . GLY A 1 92 ? 5.068 -4.132 -23.581 1.00 85.25 92 GLY A N 1
ATOM 700 C CA . GLY A 1 92 ? 4.681 -4.839 -24.802 1.00 85.25 92 GLY A CA 1
ATOM 701 C C . GLY A 1 92 ? 4.445 -3.893 -25.981 1.00 85.25 92 GLY A C 1
ATOM 702 O O . GLY A 1 92 ? 4.955 -4.137 -27.075 1.00 85.25 92 GLY A O 1
ATOM 703 N N . PHE A 1 93 ? 3.739 -2.784 -25.748 1.00 84.81 93 PHE A N 1
ATOM 704 C CA . PHE A 1 93 ? 3.491 -1.752 -26.755 1.00 84.81 93 PHE A CA 1
ATOM 705 C C . PHE A 1 93 ? 4.786 -1.100 -27.252 1.00 84.81 93 PHE A C 1
ATOM 707 O O . PHE A 1 93 ? 5.005 -0.998 -28.459 1.00 84.81 93 PHE A O 1
ATOM 714 N N . PHE A 1 94 ? 5.675 -0.699 -26.339 1.00 79.75 94 PHE A N 1
ATOM 715 C CA . PHE A 1 94 ? 6.963 -0.118 -26.714 1.00 79.75 94 PHE A CA 1
ATOM 716 C C . PHE A 1 94 ? 7.815 -1.119 -27.493 1.00 79.75 94 PHE A C 1
ATOM 718 O O . PHE A 1 94 ? 8.283 -0.793 -28.578 1.00 79.75 94 PHE A O 1
ATOM 725 N N . LYS A 1 95 ? 7.934 -2.365 -27.019 1.00 78.44 95 LYS A N 1
ATOM 726 C CA . LYS A 1 95 ? 8.692 -3.409 -27.721 1.00 78.44 95 LYS A CA 1
ATOM 727 C C . LYS A 1 95 ? 8.166 -3.668 -29.140 1.00 78.44 95 LYS A C 1
ATOM 729 O O . LYS A 1 95 ? 8.967 -3.843 -30.055 1.00 78.44 95 LYS A O 1
ATOM 734 N N . ALA A 1 96 ? 6.845 -3.682 -29.334 1.00 79.62 96 ALA A N 1
ATOM 735 C CA . ALA A 1 96 ? 6.230 -3.879 -30.648 1.00 79.62 96 ALA A CA 1
ATOM 736 C C . ALA A 1 96 ? 6.502 -2.704 -31.607 1.00 79.62 96 ALA A C 1
ATOM 738 O O . ALA A 1 96 ? 6.807 -2.913 -32.784 1.00 79.62 96 ALA A O 1
ATOM 739 N N . ASN A 1 97 ? 6.456 -1.469 -31.105 1.00 73.88 97 ASN A N 1
ATOM 740 C CA . ASN A 1 97 ? 6.689 -0.279 -31.922 1.00 73.88 97 ASN A CA 1
ATOM 741 C C . ASN A 1 97 ? 8.171 -0.054 -32.254 1.00 73.88 97 ASN A C 1
ATOM 743 O O . ASN A 1 97 ? 8.477 0.422 -33.346 1.00 73.88 97 ASN A O 1
ATOM 747 N N . THR A 1 98 ? 9.101 -0.457 -31.383 1.00 66.56 98 THR A N 1
ATOM 748 C CA . THR A 1 98 ? 10.546 -0.343 -31.654 1.00 66.56 98 THR A CA 1
ATOM 749 C C . THR A 1 98 ? 11.018 -1.298 -32.762 1.00 66.56 98 THR A C 1
ATOM 751 O O . THR A 1 98 ? 11.991 -0.999 -33.445 1.00 66.56 98 THR A O 1
ATOM 754 N N . LEU A 1 99 ? 10.316 -2.414 -33.008 1.00 51.44 99 LEU A N 1
ATOM 755 C CA . LEU A 1 99 ? 10.610 -3.349 -34.110 1.00 51.44 99 LEU A CA 1
ATOM 756 C C . LEU A 1 99 ? 9.969 -2.948 -35.456 1.00 51.44 99 LEU A C 1
ATOM 758 O O . LEU A 1 99 ? 10.292 -3.542 -36.481 1.00 51.44 99 LEU A O 1
ATOM 762 N N . SER A 1 100 ? 9.082 -1.947 -35.462 1.00 50.66 100 SER A N 1
ATOM 763 C CA . SER A 1 100 ? 8.282 -1.547 -36.636 1.00 50.66 100 SER A CA 1
ATOM 764 C C . SER A 1 100 ? 8.683 -0.186 -37.228 1.00 50.66 100 SER A C 1
ATOM 766 O O . SER A 1 100 ? 8.141 0.226 -38.253 1.00 50.66 100 SER A O 1
ATOM 768 N N . GLY A 1 101 ? 9.596 0.544 -36.579 1.00 49.16 101 GLY A N 1
ATOM 769 C CA . GLY A 1 101 ? 10.038 1.874 -37.006 1.00 49.16 101 GLY A CA 1
ATOM 770 C C . GLY A 1 101 ? 11.223 1.820 -37.987 1.00 49.16 101 GLY A C 1
ATOM 771 O O . GLY A 1 101 ? 12.178 1.093 -37.722 1.00 49.16 101 GLY A O 1
ATOM 772 N N . PRO A 1 102 ? 11.250 2.619 -39.074 1.00 46.09 102 PRO A N 1
ATOM 773 C CA . PRO A 1 102 ? 12.353 2.623 -40.042 1.00 46.09 102 PRO A CA 1
ATOM 774 C C . PRO A 1 102 ? 13.650 3.291 -39.547 1.00 46.09 102 PRO A C 1
ATOM 776 O O . PRO A 1 102 ? 14.598 3.431 -40.314 1.00 46.09 102 PRO A O 1
ATOM 779 N N . THR A 1 103 ? 13.738 3.722 -38.289 1.00 45.34 103 THR A N 1
ATOM 780 C CA . THR A 1 103 ? 14.913 4.431 -37.765 1.00 45.34 103 THR A CA 1
ATOM 781 C C . THR A 1 103 ? 15.666 3.573 -36.760 1.00 45.34 103 THR A C 1
ATOM 783 O O . THR A 1 103 ? 15.590 3.793 -35.552 1.00 45.34 103 THR A O 1
ATOM 786 N N . ILE A 1 104 ? 16.464 2.637 -37.274 1.00 48.31 104 ILE A N 1
ATOM 787 C CA . ILE A 1 104 ? 17.630 2.101 -36.560 1.00 48.31 104 ILE A CA 1
ATOM 788 C C . ILE A 1 104 ? 18.699 3.206 -36.578 1.00 48.31 104 ILE A C 1
ATOM 790 O O . ILE A 1 104 ? 19.705 3.127 -37.277 1.00 48.31 104 ILE A O 1
ATOM 794 N N . ALA A 1 105 ? 18.440 4.308 -35.876 1.00 47.31 105 ALA A N 1
ATOM 795 C CA . ALA A 1 105 ? 19.494 5.239 -35.515 1.00 47.31 105 ALA A CA 1
ATOM 796 C C . ALA A 1 105 ? 20.158 4.654 -34.271 1.00 47.31 105 ALA A C 1
ATOM 798 O O . ALA A 1 105 ? 19.468 4.372 -33.294 1.00 47.31 105 ALA A O 1
ATOM 799 N N . ALA A 1 106 ? 21.469 4.418 -34.345 1.00 51.06 106 ALA A N 1
ATOM 800 C CA . ALA A 1 106 ? 22.292 3.908 -33.257 1.00 51.06 106 ALA A CA 1
ATOM 801 C C . ALA A 1 106 ? 22.002 4.676 -31.958 1.00 51.06 106 ALA A C 1
ATOM 803 O O . ALA A 1 106 ? 22.477 5.792 -31.747 1.00 51.06 106 ALA A O 1
ATOM 804 N N . VAL A 1 107 ? 21.163 4.091 -31.109 1.00 57.47 107 VAL A N 1
ATOM 805 C CA . VAL A 1 107 ? 20.833 4.645 -29.805 1.00 57.47 107 VAL A CA 1
ATOM 806 C C . VAL A 1 107 ? 22.035 4.385 -28.914 1.00 57.47 107 VAL A C 1
ATOM 808 O O . VAL A 1 107 ? 22.417 3.240 -28.681 1.00 57.47 107 VAL A O 1
ATOM 811 N N . ASN A 1 108 ? 22.672 5.461 -28.453 1.00 63.38 108 ASN A N 1
ATOM 812 C CA . ASN A 1 108 ? 23.747 5.370 -27.472 1.00 63.38 108 ASN A CA 1
ATOM 813 C C . ASN A 1 108 ? 23.259 4.546 -26.265 1.00 63.38 108 ASN A C 1
ATOM 815 O O . ASN A 1 108 ? 22.112 4.737 -25.846 1.00 63.38 108 ASN A O 1
ATOM 819 N N . PRO A 1 109 ? 24.110 3.714 -25.639 1.00 63.22 109 PRO A N 1
ATOM 820 C CA . PRO A 1 109 ? 23.711 2.832 -24.531 1.00 63.22 109 PRO A CA 1
ATOM 821 C C . PRO A 1 109 ? 23.063 3.590 -23.358 1.00 63.22 109 PRO A C 1
ATOM 823 O O . PRO A 1 109 ? 22.222 3.063 -22.638 1.00 63.22 109 PRO A O 1
ATOM 826 N N . ILE A 1 110 ? 23.391 4.875 -23.206 1.00 61.72 110 ILE A N 1
ATOM 827 C CA . ILE A 1 110 ? 22.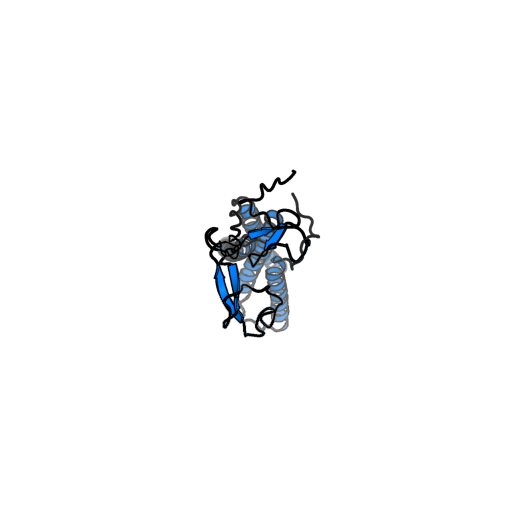809 5.780 -22.207 1.00 61.72 110 ILE A CA 1
ATOM 828 C C . ILE A 1 110 ? 21.306 6.017 -22.452 1.00 61.72 110 ILE A C 1
ATOM 830 O O . ILE A 1 110 ? 20.526 6.081 -21.506 1.00 61.72 110 ILE A O 1
ATOM 834 N N . SER A 1 111 ? 20.877 6.125 -23.711 1.00 66.69 111 SER A N 1
ATOM 835 C CA . SER A 1 111 ? 19.473 6.383 -24.062 1.00 66.69 111 SER A CA 1
ATOM 836 C C . SER A 1 111 ? 18.561 5.179 -23.804 1.00 66.69 111 SER A C 1
ATOM 838 O O . SER A 1 111 ? 17.409 5.356 -23.410 1.00 66.69 111 SER A O 1
ATOM 840 N N . GLU A 1 112 ? 19.092 3.962 -23.935 1.00 71.06 112 GLU A N 1
ATOM 841 C CA . GLU A 1 112 ? 18.376 2.719 -23.640 1.00 71.06 112 GLU A CA 1
ATOM 842 C C . GLU A 1 112 ? 18.127 2.565 -22.132 1.00 71.06 112 GLU A C 1
ATOM 844 O O . GLU A 1 112 ? 17.018 2.241 -21.704 1.00 71.06 112 GLU A O 1
ATOM 849 N N . ILE A 1 113 ? 19.128 2.903 -21.311 1.00 71.44 113 ILE A N 1
ATOM 850 C CA . ILE A 1 113 ? 19.003 2.919 -19.847 1.00 71.44 113 ILE A CA 1
ATOM 851 C C . ILE A 1 113 ? 17.944 3.937 -19.408 1.00 71.44 113 ILE A C 1
ATOM 853 O O . ILE A 1 113 ? 17.064 3.601 -18.615 1.00 71.44 113 ILE A O 1
ATOM 857 N N . ILE A 1 114 ? 17.989 5.163 -19.943 1.00 73.56 114 ILE A N 1
ATOM 858 C CA . ILE A 1 114 ? 17.007 6.208 -19.615 1.00 73.56 114 ILE A CA 1
ATOM 859 C C . ILE A 1 114 ? 15.597 5.758 -20.012 1.00 73.56 114 ILE A C 1
ATOM 861 O O . ILE A 1 114 ? 14.679 5.872 -19.204 1.00 73.56 114 ILE A O 1
ATOM 865 N N . SER A 1 115 ? 15.428 5.185 -21.209 1.00 75.62 115 SER A N 1
ATOM 866 C CA . SER A 1 115 ? 14.133 4.681 -21.676 1.00 75.62 115 SER A CA 1
ATOM 867 C C . SER A 1 115 ? 13.571 3.600 -20.747 1.00 75.62 115 SER A C 1
ATOM 869 O O . SER A 1 115 ? 12.423 3.701 -20.317 1.00 75.62 115 SER A O 1
ATOM 871 N N . ASN A 1 116 ? 14.388 2.626 -20.341 1.00 77.69 116 ASN A N 1
ATOM 872 C CA . ASN A 1 116 ? 13.972 1.558 -19.428 1.00 77.69 116 ASN A CA 1
ATOM 873 C C . ASN A 1 116 ? 13.574 2.091 -18.041 1.00 77.69 116 ASN A C 1
ATOM 875 O O . ASN A 1 116 ? 12.560 1.672 -17.474 1.00 77.69 116 ASN A O 1
ATOM 879 N N . ILE A 1 117 ? 14.324 3.056 -17.504 1.00 80.25 117 ILE A N 1
ATOM 880 C CA . ILE A 1 117 ? 13.997 3.703 -16.227 1.00 80.25 117 ILE A CA 1
ATOM 881 C C . ILE A 1 117 ? 12.676 4.474 -16.342 1.00 80.25 117 ILE A C 1
ATOM 883 O O . ILE A 1 117 ? 11.791 4.304 -15.502 1.00 80.25 117 ILE A O 1
ATOM 887 N N . THR A 1 118 ? 12.495 5.269 -17.400 1.00 84.00 118 THR A N 1
ATOM 888 C CA . THR A 1 118 ? 11.248 6.008 -17.643 1.00 84.00 118 THR A CA 1
ATOM 889 C C . THR A 1 118 ? 10.053 5.064 -17.772 1.00 84.00 118 THR A C 1
ATOM 891 O O . THR A 1 118 ? 9.016 5.313 -17.160 1.00 84.00 118 THR A O 1
ATOM 894 N N . LEU A 1 119 ? 10.208 3.948 -18.489 1.00 83.00 119 LEU A N 1
ATOM 895 C CA . LEU A 1 119 ? 9.165 2.934 -18.668 1.00 83.00 119 LEU A CA 1
ATOM 896 C C . LEU A 1 119 ? 8.809 2.179 -17.382 1.00 83.00 119 LEU A C 1
ATOM 898 O O . LEU A 1 119 ? 7.736 1.590 -17.309 1.00 83.00 119 LEU A O 1
ATOM 902 N N . THR A 1 120 ? 9.673 2.206 -16.369 1.00 85.12 120 THR A N 1
ATOM 903 C CA . THR A 1 120 ? 9.420 1.559 -15.074 1.00 85.12 120 THR A CA 1
ATOM 904 C C . THR A 1 120 ? 8.801 2.535 -14.072 1.00 85.12 120 THR A C 1
ATOM 906 O O . THR A 1 120 ? 7.848 2.197 -13.375 1.00 85.12 120 THR A O 1
ATOM 909 N N . ILE A 1 121 ? 9.314 3.767 -14.007 1.00 88.12 121 ILE A N 1
ATOM 910 C CA . ILE A 1 121 ? 8.887 4.761 -13.012 1.00 88.12 121 ILE A CA 1
ATOM 911 C C . ILE A 1 121 ? 7.553 5.402 -13.397 1.00 88.12 121 ILE A C 1
ATOM 913 O O . ILE A 1 121 ? 6.673 5.531 -12.548 1.00 88.12 121 ILE A O 1
ATOM 917 N N . LEU A 1 122 ? 7.391 5.806 -14.661 1.00 89.25 122 LEU A N 1
ATOM 918 C CA . LEU A 1 122 ? 6.218 6.556 -15.114 1.00 89.25 122 LEU A CA 1
ATOM 919 C C . LEU A 1 122 ? 4.894 5.813 -14.847 1.00 89.25 122 LEU A C 1
ATOM 921 O O . LEU A 1 122 ? 4.023 6.397 -14.197 1.00 89.25 122 LEU A O 1
ATOM 925 N N . PRO A 1 123 ? 4.718 4.545 -15.272 1.00 86.62 123 PRO A N 1
ATOM 926 C CA . PRO A 1 123 ? 3.494 3.816 -14.958 1.00 86.62 123 PRO A CA 1
ATOM 927 C C . PRO A 1 123 ? 3.360 3.518 -13.470 1.00 86.62 123 PRO A C 1
ATOM 929 O O . PRO A 1 123 ? 2.260 3.639 -12.938 1.00 86.62 123 PRO A O 1
ATOM 932 N N . GLY A 1 124 ? 4.469 3.207 -12.792 1.00 88.38 124 GLY A N 1
ATOM 933 C CA . GLY A 1 124 ? 4.494 2.936 -11.359 1.00 88.38 124 GLY A CA 1
ATOM 934 C C . GLY A 1 124 ? 3.887 4.074 -10.534 1.00 88.38 124 GLY A C 1
ATOM 935 O O . GLY A 1 124 ? 2.978 3.885 -9.726 1.00 88.38 124 GLY A O 1
ATOM 936 N N . VAL A 1 125 ? 4.363 5.293 -10.780 1.00 91.62 125 VAL A N 1
ATOM 937 C CA . VAL A 1 125 ? 3.899 6.487 -10.066 1.00 91.62 125 VAL A CA 1
ATOM 938 C C . VAL A 1 125 ? 2.468 6.843 -10.461 1.00 91.62 125 VAL A C 1
ATOM 940 O O . VAL A 1 125 ? 1.648 7.130 -9.591 1.00 91.62 125 VAL A O 1
ATOM 943 N N . PHE A 1 126 ? 2.146 6.802 -11.757 1.00 93.44 126 PHE A N 1
ATOM 944 C CA . PHE A 1 126 ? 0.827 7.195 -12.249 1.00 93.44 126 PHE A CA 1
ATOM 945 C C . PHE A 1 126 ? -0.278 6.259 -11.744 1.00 93.44 126 PHE A C 1
ATOM 947 O O . PHE A 1 126 ? -1.272 6.712 -11.179 1.00 93.44 126 PHE A O 1
ATOM 954 N N . VAL A 1 127 ? -0.083 4.946 -11.878 1.00 92.75 127 VAL A N 1
ATOM 955 C CA . VAL A 1 127 ? -1.036 3.935 -11.402 1.00 92.75 127 VAL A CA 1
ATOM 956 C C . VAL A 1 127 ? -1.139 3.963 -9.881 1.00 92.75 127 VAL A C 1
ATOM 958 O O . VAL A 1 127 ? -2.248 3.937 -9.348 1.00 92.75 127 VAL A O 1
ATOM 961 N N . GLY A 1 128 ? -0.010 4.077 -9.176 1.00 90.69 128 GLY A N 1
ATOM 962 C CA . GLY A 1 128 ? 0.002 4.208 -7.721 1.00 90.69 128 GLY A CA 1
ATOM 963 C C . GLY A 1 128 ? -0.805 5.415 -7.234 1.00 90.69 128 GLY A C 1
ATOM 964 O O . GLY A 1 128 ? -1.597 5.288 -6.302 1.00 90.69 128 GLY A O 1
ATOM 965 N N . ALA A 1 129 ? -0.678 6.566 -7.901 1.00 93.12 129 ALA A N 1
ATOM 966 C CA . ALA A 1 129 ? -1.427 7.773 -7.560 1.00 93.12 129 ALA A CA 1
ATOM 967 C C . ALA A 1 129 ? -2.937 7.618 -7.804 1.00 93.12 129 ALA A C 1
ATOM 969 O O . ALA A 1 129 ? -3.735 8.038 -6.969 1.00 93.12 129 ALA A O 1
ATOM 970 N N . ILE A 1 130 ? -3.342 6.980 -8.908 1.00 93.31 130 ILE A N 1
ATOM 971 C CA . ILE A 1 130 ? -4.761 6.737 -9.215 1.00 93.31 130 ILE A CA 1
ATOM 972 C C . ILE A 1 130 ? -5.381 5.782 -8.199 1.00 93.31 130 ILE A C 1
ATOM 974 O O . ILE A 1 130 ? -6.451 6.065 -7.665 1.00 93.31 130 ILE A O 1
ATOM 978 N N . VAL A 1 131 ? -4.715 4.662 -7.912 1.00 92.12 131 VAL A N 1
ATOM 979 C CA . VAL A 1 131 ? -5.219 3.667 -6.957 1.00 92.12 131 VAL A CA 1
ATOM 980 C C . VAL A 1 131 ? -5.257 4.259 -5.548 1.00 92.12 131 VAL A C 1
ATOM 982 O O . VAL A 1 131 ? -6.276 4.159 -4.870 1.00 92.12 131 VAL A O 1
ATOM 985 N N . GLY A 1 132 ? -4.183 4.926 -5.121 1.00 88.38 132 GLY A N 1
ATOM 986 C CA . GLY A 1 132 ? -4.106 5.544 -3.800 1.00 88.38 132 GLY A CA 1
ATOM 987 C C . GLY A 1 132 ? -5.092 6.698 -3.610 1.00 88.38 132 GLY A C 1
ATOM 988 O O . GLY A 1 132 ? -5.785 6.759 -2.597 1.00 88.38 132 GLY A O 1
ATOM 989 N N . GLY A 1 133 ? -5.216 7.582 -4.601 1.00 88.25 133 GLY A N 1
ATOM 990 C CA . GLY A 1 133 ? -6.177 8.686 -4.577 1.00 88.25 133 GLY A CA 1
ATOM 991 C C . GLY A 1 133 ? -7.629 8.214 -4.684 1.00 88.25 133 GLY A C 1
ATOM 992 O O . GLY A 1 133 ? -8.503 8.726 -3.987 1.00 88.25 133 GLY A O 1
ATOM 993 N N . GLY A 1 134 ? -7.889 7.191 -5.503 1.00 88.06 134 GLY A N 1
ATOM 994 C CA . GLY A 1 134 ? -9.223 6.629 -5.727 1.00 88.06 134 GLY A CA 1
ATOM 995 C C . GLY A 1 134 ? -9.850 6.017 -4.473 1.00 88.06 134 GLY A C 1
ATOM 996 O O . GLY A 1 134 ? -11.053 6.147 -4.252 1.00 88.06 134 GLY A O 1
ATOM 997 N N . VAL A 1 135 ? -9.040 5.419 -3.595 1.00 85.19 135 VAL A N 1
ATOM 998 C CA . VAL A 1 135 ? -9.501 4.844 -2.317 1.00 85.19 135 VAL A CA 1
ATOM 999 C C . VAL A 1 135 ? -10.093 5.902 -1.378 1.00 85.19 135 VAL A C 1
ATOM 1001 O O . VAL A 1 135 ? -10.925 5.564 -0.531 1.00 85.19 135 VAL A O 1
ATOM 1004 N N . GLY A 1 136 ? -9.740 7.179 -1.559 1.00 79.94 136 GLY A N 1
ATOM 1005 C CA . GLY A 1 136 ? -10.343 8.303 -0.841 1.00 79.94 136 GLY A CA 1
ATOM 1006 C C . GLY A 1 136 ? -11.847 8.461 -1.076 1.00 79.94 136 GLY A C 1
ATOM 1007 O O . GLY A 1 136 ? -12.550 8.913 -0.181 1.00 79.94 136 GLY A O 1
ATOM 1008 N N . PHE A 1 137 ? -12.358 8.027 -2.233 1.00 82.44 137 PHE A N 1
ATOM 1009 C CA . PHE A 1 137 ? -13.785 8.104 -2.565 1.00 82.44 137 PHE A CA 1
ATOM 1010 C C . PHE A 1 137 ? -14.613 6.943 -2.005 1.00 82.44 137 PHE A C 1
ATOM 1012 O O . PHE A 1 137 ? -15.841 6.981 -2.073 1.00 82.44 137 PHE A O 1
ATOM 1019 N N . LEU A 1 138 ? -13.974 5.900 -1.463 1.00 80.12 138 LEU A N 1
ATOM 1020 C CA . LEU A 1 138 ? -14.710 4.799 -0.848 1.00 80.12 138 LEU A CA 1
ATOM 1021 C C . LEU A 1 138 ? -15.339 5.286 0.470 1.00 80.12 138 LEU A C 1
ATOM 1023 O O . LEU A 1 138 ? -14.619 5.884 1.276 1.00 80.12 138 LEU A O 1
ATOM 1027 N N . PRO A 1 139 ? -16.630 5.019 0.732 1.00 76.81 139 PRO A N 1
ATOM 1028 C CA . PRO A 1 139 ? -17.233 5.336 2.022 1.00 76.81 139 PRO A CA 1
ATOM 1029 C C . PRO A 1 139 ? -16.467 4.620 3.143 1.00 76.81 139 PRO A C 1
ATOM 1031 O O . PRO A 1 139 ? -16.007 3.491 2.964 1.00 76.81 139 PRO A O 1
ATOM 1034 N N . GLU A 1 140 ? -16.265 5.287 4.279 1.00 73.25 140 GLU A N 1
ATOM 1035 C CA . GLU A 1 140 ? -15.688 4.635 5.456 1.00 73.25 140 GLU A CA 1
ATOM 1036 C C . GLU A 1 140 ? -16.663 3.562 5.953 1.00 73.25 140 GLU A C 1
ATOM 1038 O O . GLU A 1 140 ? -17.862 3.813 6.089 1.00 73.25 140 GLU A O 1
ATOM 1043 N N . GLU A 1 141 ? -16.155 2.348 6.185 1.00 71.88 141 GLU A N 1
ATOM 1044 C CA . GLU A 1 141 ? -16.955 1.316 6.844 1.00 71.88 141 GLU A CA 1
ATOM 1045 C C . GLU A 1 141 ? -17.260 1.814 8.263 1.00 71.88 141 GLU A C 1
ATOM 1047 O O . GLU A 1 141 ? -16.336 2.293 8.931 1.00 71.88 141 GLU A O 1
ATOM 1052 N N . PRO A 1 142 ? -18.521 1.739 8.731 1.00 69.19 142 PRO A N 1
ATOM 1053 C CA . PRO A 1 142 ? -18.836 2.104 10.100 1.00 69.19 142 PRO A CA 1
ATOM 1054 C C . PRO A 1 142 ? -18.000 1.217 11.016 1.00 69.19 142 PRO A C 1
ATOM 1056 O O . PRO A 1 142 ? -18.056 -0.009 10.923 1.00 69.19 142 PRO A O 1
ATOM 1059 N N . GLU A 1 143 ? -17.193 1.845 11.866 1.00 64.88 143 GLU A N 1
ATOM 1060 C CA . GLU A 1 143 ? -16.374 1.157 12.853 1.00 64.88 143 GLU A CA 1
ATOM 1061 C C . GLU A 1 143 ? -17.309 0.335 13.747 1.00 64.88 143 GLU A C 1
ATOM 1063 O O . GLU A 1 143 ? -18.012 0.873 14.607 1.00 64.88 143 GLU A O 1
ATOM 1068 N N . TYR A 1 144 ? -17.377 -0.975 13.488 1.00 60.19 144 TYR A N 1
ATOM 1069 C CA . TYR A 1 144 ? -18.091 -1.907 14.343 1.00 60.19 144 TYR A CA 1
ATOM 1070 C C . TYR A 1 144 ? -17.301 -1.980 15.641 1.00 60.19 144 TYR A C 1
ATOM 1072 O O . TYR A 1 144 ? -16.358 -2.759 15.779 1.00 60.19 144 TYR A O 1
ATOM 1080 N N . LYS A 1 145 ? -17.666 -1.118 16.590 1.00 64.25 145 LYS A N 1
ATOM 1081 C CA . LYS A 1 145 ? -17.359 -1.359 17.988 1.00 64.25 145 LYS A CA 1
ATOM 1082 C C . LYS A 1 145 ? -18.097 -2.638 18.312 1.00 64.25 145 LYS A C 1
ATOM 1084 O O . LYS A 1 145 ? -19.322 -2.626 18.437 1.00 64.25 145 LYS A O 1
ATOM 1089 N N . GLU A 1 146 ? -17.350 -3.738 18.364 1.00 73.06 146 GLU A N 1
ATOM 1090 C CA . GLU A 1 146 ? -17.819 -4.927 19.049 1.00 73.06 146 GLU A CA 1
ATOM 1091 C C . GLU A 1 146 ? -18.386 -4.409 20.364 1.00 73.06 146 GLU A C 1
ATOM 1093 O O . GLU A 1 146 ? -17.666 -3.666 21.045 1.00 73.06 146 GLU A O 1
ATOM 1098 N N . PRO A 1 147 ? -19.692 -4.609 20.636 1.00 64.62 147 PRO A N 1
ATOM 1099 C CA . PRO A 1 147 ? -20.245 -4.161 21.891 1.00 64.62 147 PRO A CA 1
ATOM 1100 C C . PRO A 1 147 ? -19.312 -4.767 22.913 1.00 64.62 147 PRO A C 1
ATOM 1102 O O . PRO A 1 147 ? -19.183 -5.995 22.953 1.00 64.62 147 PRO A O 1
ATOM 1105 N N . GLU A 1 148 ? -18.581 -3.901 23.631 1.00 62.25 148 GLU A N 1
ATOM 1106 C CA . GLU A 1 148 ? -17.810 -4.319 24.786 1.00 62.25 148 GLU A CA 1
ATOM 1107 C C . GLU A 1 148 ? -18.748 -5.279 25.469 1.00 62.25 148 GLU A C 1
ATOM 1109 O O . GLU A 1 148 ? -19.909 -4.910 25.703 1.00 62.25 148 GLU A O 1
ATOM 1114 N N . ALA A 1 149 ? -18.322 -6.535 25.613 1.00 53.44 149 ALA A N 1
ATOM 1115 C CA . ALA A 1 149 ? -19.059 -7.466 26.418 1.00 53.44 149 ALA A CA 1
ATOM 1116 C C . ALA A 1 149 ? -19.099 -6.763 27.765 1.00 53.44 149 ALA A C 1
ATOM 1118 O O . ALA A 1 149 ? -18.153 -6.830 28.550 1.00 53.44 149 ALA A O 1
ATOM 1119 N N . MET A 1 150 ? -20.171 -5.995 27.982 1.00 51.03 150 MET A N 1
ATOM 1120 C CA . MET A 1 150 ? -20.668 -5.633 29.269 1.00 51.03 150 MET A CA 1
ATOM 1121 C C . MET A 1 150 ? -20.754 -7.016 29.842 1.00 51.03 150 MET A C 1
ATOM 1123 O O . MET A 1 150 ? -21.597 -7.808 29.422 1.00 51.03 150 MET A O 1
ATOM 1127 N N . MET A 1 151 ? -19.749 -7.363 30.643 1.00 51.75 151 MET A N 1
ATOM 1128 C CA . MET A 1 151 ? -19.824 -8.468 31.555 1.00 51.75 151 MET A CA 1
ATOM 1129 C C . MET A 1 151 ? -21.155 -8.191 32.207 1.00 51.75 151 MET A C 1
ATOM 1131 O O . MET A 1 151 ? -21.251 -7.197 32.931 1.00 51.75 151 MET A O 1
ATO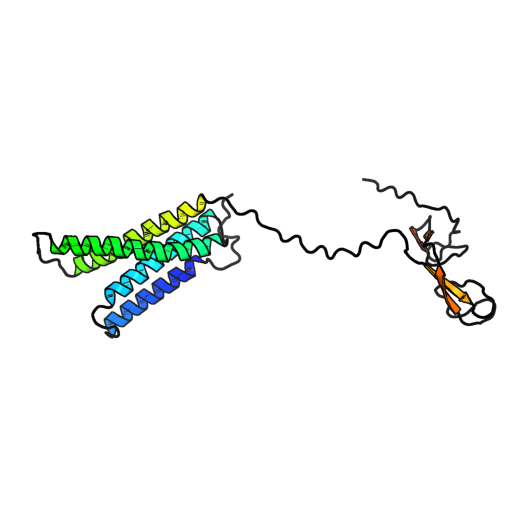M 1135 N N . GLU A 1 152 ? -22.191 -8.895 31.739 1.00 56.41 152 GLU A N 1
ATOM 1136 C CA . GLU A 1 152 ? -23.567 -8.561 32.034 1.00 56.41 152 GLU A CA 1
ATOM 1137 C C . GLU A 1 152 ? -23.582 -8.713 33.527 1.00 56.41 152 GLU A C 1
ATOM 1139 O O . GLU A 1 152 ? -23.430 -9.820 34.049 1.00 56.41 152 GLU A O 1
ATOM 1144 N N . LYS A 1 153 ? -23.509 -7.565 34.204 1.00 54.53 153 LYS A N 1
ATOM 1145 C CA . LYS A 1 153 ? -23.330 -7.502 35.637 1.00 54.53 153 LYS A CA 1
ATOM 1146 C C . LYS A 1 153 ? -24.543 -8.269 36.089 1.00 54.53 153 LYS A C 1
ATOM 1148 O O . LYS A 1 153 ? -25.624 -7.766 35.777 1.00 54.53 153 LYS A O 1
ATOM 1153 N N . PRO A 1 154 ? -24.379 -9.491 36.635 1.00 52.75 154 PRO A N 1
ATOM 1154 C CA . PRO A 1 154 ? -25.444 -10.473 36.636 1.00 52.75 154 PRO A CA 1
ATOM 1155 C C . PRO A 1 154 ? -26.650 -9.738 37.160 1.00 52.75 154 PRO A C 1
ATOM 1157 O O . PRO A 1 154 ? -26.568 -9.161 38.250 1.00 52.75 154 PRO A O 1
ATOM 1160 N N . VAL A 1 155 ? -27.671 -9.597 36.311 1.00 54.03 155 VAL A N 1
ATOM 1161 C CA . VAL A 1 155 ? -28.890 -8.903 36.686 1.00 54.03 155 VAL A CA 1
ATOM 1162 C C . VAL A 1 155 ? -29.467 -9.805 37.753 1.00 54.03 155 VAL A C 1
ATOM 1164 O O . VAL A 1 155 ? -30.123 -10.806 37.478 1.00 54.03 155 VAL A O 1
ATOM 1167 N N . ILE A 1 156 ? -29.085 -9.518 38.997 1.00 54.31 156 ILE A N 1
ATOM 1168 C CA . ILE A 1 156 ? -29.682 -10.093 40.179 1.00 54.31 156 ILE A CA 1
ATOM 1169 C C . ILE A 1 156 ? -31.120 -9.648 40.026 1.00 54.31 156 ILE A C 1
ATOM 1171 O O . ILE A 1 156 ? -31.415 -8.460 40.174 1.00 54.31 156 ILE A O 1
ATOM 1175 N N . ALA A 1 157 ? -31.977 -10.586 39.623 1.00 52.72 157 ALA A N 1
ATOM 1176 C CA . ALA A 1 157 ? -33.406 -10.367 39.593 1.00 52.72 157 ALA A CA 1
ATOM 1177 C C . ALA A 1 157 ? -33.767 -9.656 40.909 1.00 52.72 157 ALA A C 1
ATOM 1179 O O . ALA A 1 157 ? -33.311 -10.109 41.969 1.00 52.72 157 ALA A O 1
ATOM 1180 N N . PRO A 1 158 ? -34.513 -8.538 40.875 1.00 53.59 158 PRO A N 1
ATOM 1181 C CA . PRO A 1 158 ? -34.789 -7.732 42.067 1.00 53.59 158 PRO A CA 1
ATOM 1182 C C . PRO A 1 158 ? -35.531 -8.500 43.179 1.00 53.59 158 PRO A C 1
ATOM 1184 O O . PRO A 1 158 ? -35.700 -7.983 44.281 1.00 53.59 158 PRO A O 1
ATOM 1187 N N . ASP A 1 159 ? -35.868 -9.769 42.948 1.00 55.97 159 ASP A N 1
ATOM 1188 C CA . ASP A 1 159 ? -36.750 -10.575 43.773 1.00 55.97 159 ASP A CA 1
ATOM 1189 C C . ASP A 1 159 ? -36.053 -11.817 44.358 1.00 55.97 159 ASP A C 1
ATOM 1191 O O . ASP A 1 159 ? -36.537 -12.936 44.213 1.00 55.97 159 ASP A O 1
ATOM 1195 N N . LYS A 1 160 ? -34.897 -11.636 45.015 1.00 52.94 160 LYS A N 1
ATOM 1196 C CA . LYS A 1 160 ? -34.510 -12.341 46.266 1.00 52.94 160 LYS A CA 1
ATOM 1197 C C . LYS A 1 160 ? -33.049 -12.074 46.627 1.00 52.94 160 LYS A C 1
ATOM 1199 O O . LYS A 1 160 ? -32.178 -12.934 46.485 1.00 52.94 160 LYS A O 1
ATOM 1204 N N . ILE A 1 161 ? -32.773 -10.918 47.227 1.00 51.72 161 ILE A N 1
ATOM 1205 C CA . ILE A 1 161 ? -31.597 -10.834 48.098 1.00 51.72 161 ILE A CA 1
ATOM 1206 C C . ILE A 1 161 ? -31.972 -11.550 49.402 1.00 51.72 161 ILE A C 1
ATOM 1208 O O . ILE A 1 161 ? -32.555 -10.957 50.307 1.00 51.72 161 ILE A O 1
ATOM 1212 N N . VAL A 1 162 ? -31.711 -12.859 49.468 1.00 56.28 162 VAL A N 1
ATOM 1213 C CA . VAL A 1 162 ? -31.962 -13.658 50.676 1.00 56.28 162 VAL A CA 1
ATOM 1214 C C . VAL A 1 162 ? -31.062 -13.166 51.811 1.00 56.28 162 VAL A C 1
ATOM 1216 O O . VAL A 1 162 ? -29.834 -13.235 51.733 1.00 56.28 162 VAL A O 1
ATOM 1219 N N . GLY A 1 163 ? -31.675 -12.649 52.875 1.00 61.19 163 GLY A N 1
ATOM 1220 C CA . GLY A 1 163 ? -30.981 -12.387 54.132 1.00 61.19 163 GLY A CA 1
ATOM 1221 C C . GLY A 1 163 ? -30.641 -13.703 54.833 1.00 61.19 163 GLY A C 1
ATOM 1222 O O . GLY A 1 163 ? -31.202 -14.755 54.519 1.00 61.19 163 GLY A O 1
ATOM 1223 N N . TYR A 1 164 ? -29.742 -13.666 55.811 1.00 68.75 164 TYR A N 1
ATOM 1224 C CA . TYR A 1 164 ? -29.513 -14.800 56.706 1.00 68.75 164 TYR A CA 1
ATOM 1225 C C . TYR A 1 164 ? -29.677 -14.319 58.146 1.00 68.75 164 TYR A C 1
ATOM 1227 O O . TYR A 1 164 ? -29.191 -13.258 58.487 1.00 68.75 164 TYR A O 1
ATOM 1235 N N . GLU A 1 165 ? -30.333 -15.077 59.011 1.00 76.38 165 GLU A N 1
ATOM 1236 C CA . GLU A 1 165 ? -30.397 -14.790 60.449 1.00 76.38 165 GLU A CA 1
ATOM 1237 C C . GLU A 1 165 ? -29.606 -15.849 61.227 1.00 76.38 165 GLU A C 1
ATOM 1239 O O . GLU A 1 165 ? -29.573 -17.024 60.838 1.00 76.38 165 GLU A O 1
ATOM 1244 N N . LYS A 1 166 ? -28.937 -15.454 62.318 1.00 82.12 166 LYS A N 1
ATOM 1245 C CA . LYS A 1 166 ? -28.335 -16.405 63.261 1.00 82.12 166 LYS A CA 1
ATOM 1246 C C . LYS A 1 166 ? -29.346 -16.716 64.356 1.00 82.12 166 LYS A C 1
ATOM 1248 O O . LYS A 1 166 ? -29.806 -15.822 65.054 1.00 82.12 166 LYS A O 1
ATOM 1253 N N . VAL A 1 167 ? -29.651 -17.993 64.534 1.00 84.81 167 VAL A N 1
ATOM 1254 C CA . VAL A 1 167 ? -30.585 -18.476 65.554 1.00 84.81 167 VAL A CA 1
ATOM 1255 C C . VAL A 1 167 ? -29.858 -19.454 66.463 1.00 84.81 167 VAL A C 1
ATOM 1257 O O . VAL A 1 167 ? -29.094 -20.296 65.988 1.00 84.81 167 VAL A O 1
ATOM 1260 N N . CYS A 1 168 ? -30.071 -19.375 67.772 1.00 89.94 168 CYS A N 1
ATOM 1261 C CA . CYS A 1 168 ? -29.499 -20.349 68.692 1.00 89.94 168 CYS A CA 1
ATOM 1262 C C . CYS A 1 168 ? -30.096 -21.747 68.466 1.00 89.94 168 CYS A C 1
ATOM 1264 O O . CYS A 1 168 ? -31.309 -21.908 68.336 1.00 89.94 168 CYS A O 1
ATOM 1266 N N . ARG A 1 169 ? -29.252 -22.786 68.470 1.00 90.00 169 ARG A N 1
ATOM 1267 C CA . ARG A 1 169 ? -29.708 -24.181 68.367 1.00 90.00 169 ARG A CA 1
ATOM 1268 C C . ARG A 1 169 ? -30.450 -24.676 69.612 1.00 90.00 169 ARG A C 1
ATOM 1270 O O . ARG A 1 169 ? -31.240 -25.600 69.481 1.00 90.00 169 ARG A O 1
ATOM 1277 N N . ARG A 1 170 ? -30.179 -24.096 70.789 1.00 89.88 170 ARG A N 1
ATOM 1278 C CA . ARG A 1 170 ? -30.762 -24.520 72.074 1.00 89.88 170 ARG A CA 1
ATOM 1279 C C . ARG A 1 170 ? -32.052 -23.778 72.416 1.00 89.88 170 ARG A C 1
ATOM 1281 O O . ARG A 1 170 ? -33.063 -24.424 72.637 1.00 89.88 170 ARG A O 1
ATOM 1288 N N . CYS A 1 171 ? -32.023 -22.445 72.451 1.00 88.62 171 CYS A N 1
ATOM 1289 C CA . CYS A 1 171 ? -33.168 -21.638 72.895 1.00 88.62 171 CYS A CA 1
ATOM 1290 C C . CYS A 1 171 ? -33.976 -21.000 71.756 1.00 88.62 171 CYS A C 1
ATOM 1292 O O . CYS A 1 171 ? -35.007 -20.392 72.011 1.00 88.62 171 CYS A O 1
ATOM 1294 N N . GLY A 1 172 ? -33.509 -21.080 70.505 1.00 81.56 172 GLY A N 1
ATOM 1295 C CA . GLY A 1 172 ? -34.207 -20.474 69.367 1.00 81.56 172 GLY A CA 1
ATOM 1296 C C . GLY A 1 172 ? -34.145 -18.942 69.301 1.00 81.56 172 GLY A C 1
ATOM 1297 O O . GLY A 1 172 ? -34.705 -18.365 68.376 1.00 81.56 172 GLY A O 1
ATOM 1298 N N . THR A 1 173 ? -33.445 -18.273 70.223 1.00 80.12 173 THR A N 1
ATOM 1299 C CA . THR A 1 173 ? -33.291 -16.811 70.200 1.00 80.12 173 THR A CA 1
ATOM 1300 C C . THR A 1 173 ? -32.442 -16.366 69.007 1.00 80.12 173 THR A C 1
ATOM 1302 O O . THR A 1 173 ? -31.414 -16.983 68.697 1.00 80.12 173 THR A O 1
ATOM 1305 N N . GLN A 1 174 ? -32.868 -15.288 68.346 1.00 77.06 174 GLN A N 1
ATOM 1306 C CA . GLN A 1 174 ? -32.121 -14.624 67.278 1.00 77.06 174 GLN A CA 1
ATOM 1307 C C . GLN A 1 174 ? -30.928 -13.869 67.860 1.00 77.06 174 GLN A C 1
ATOM 1309 O O . GLN A 1 174 ? -31.043 -13.236 68.903 1.00 77.06 174 GLN A O 1
ATOM 1314 N N . MET A 1 175 ? -29.777 -13.954 67.203 1.00 79.75 175 MET A N 1
ATOM 1315 C CA . MET A 1 175 ? -28.518 -13.397 67.688 1.00 79.75 175 MET A CA 1
ATOM 1316 C C . MET A 1 175 ? -27.862 -12.515 66.615 1.00 79.75 175 MET A C 1
ATOM 1318 O O . MET A 1 175 ? -28.021 -12.789 65.421 1.00 79.75 175 MET A O 1
ATOM 1322 N N . PRO A 1 176 ? -27.102 -11.475 67.009 1.00 70.44 176 PRO A N 1
ATOM 1323 C CA . PRO A 1 176 ? -26.434 -10.580 66.066 1.00 70.44 176 PRO A CA 1
ATOM 1324 C C . PRO A 1 176 ? -25.333 -11.308 65.281 1.00 70.44 176 PRO A C 1
ATOM 1326 O O . PRO A 1 176 ? -24.805 -12.335 65.719 1.00 70.44 176 PRO A O 1
ATOM 1329 N N . PHE A 1 177 ? -24.947 -10.777 64.120 1.00 68.69 177 PHE A N 1
ATOM 1330 C CA . PHE A 1 177 ? -23.954 -11.421 63.251 1.00 68.69 177 PHE A CA 1
ATOM 1331 C C . PHE A 1 177 ? -22.559 -11.542 63.858 1.00 68.69 177 PHE A C 1
ATOM 1333 O O . PHE A 1 177 ? -21.876 -12.520 63.557 1.00 68.69 177 PHE A O 1
ATOM 1340 N N . ASP A 1 178 ? -22.168 -10.635 64.743 1.00 72.94 178 ASP A N 1
ATOM 1341 C CA . ASP A 1 178 ? -20.845 -10.680 65.376 1.00 72.94 178 ASP A CA 1
ATOM 1342 C C . ASP A 1 178 ? -20.791 -11.649 66.561 1.00 72.94 178 ASP A C 1
ATOM 1344 O O . ASP A 1 178 ? -19.718 -12.022 67.030 1.00 72.94 178 ASP A O 1
ATOM 1348 N N . SER A 1 179 ? -21.946 -12.144 67.022 1.00 77.25 179 SER A N 1
ATOM 1349 C CA . SER A 1 179 ? -21.972 -13.143 68.087 1.00 77.25 179 SER A CA 1
ATOM 1350 C C . SER A 1 179 ? -21.471 -14.502 67.587 1.00 77.25 179 SER A C 1
ATOM 1352 O O . SER A 1 179 ? -21.898 -15.025 66.545 1.00 77.25 179 SER A O 1
ATOM 1354 N N . LEU A 1 180 ? -20.552 -15.086 68.356 1.00 83.81 180 LEU A N 1
ATOM 1355 C CA . LEU A 1 180 ? -20.059 -16.454 68.170 1.00 83.81 180 LEU A CA 1
ATOM 1356 C C . LEU A 1 180 ? -20.931 -17.474 68.925 1.00 83.81 180 LEU A C 1
ATOM 1358 O O . LEU A 1 180 ? -21.113 -18.599 68.456 1.00 83.81 180 LEU A O 1
ATOM 1362 N N . PHE A 1 181 ? -21.531 -17.057 70.045 1.00 89.88 181 PHE A N 1
ATOM 1363 C CA . PHE A 1 181 ? -22.362 -17.879 70.930 1.00 89.88 181 PHE A CA 1
ATOM 1364 C C . PHE A 1 181 ? -23.646 -17.145 71.326 1.00 89.88 181 PHE A C 1
ATOM 1366 O O . PHE A 1 181 ? -23.740 -15.924 71.215 1.00 89.88 181 PHE A O 1
ATOM 1373 N N . CYS A 1 182 ? -24.647 -17.890 71.795 1.00 88.69 182 CYS A N 1
ATOM 1374 C CA . CYS A 1 182 ? -25.886 -17.301 72.289 1.00 88.69 182 CYS A CA 1
ATOM 1375 C C . CYS A 1 182 ? -25.672 -16.594 73.633 1.00 88.69 182 CYS A C 1
ATOM 1377 O O . CYS A 1 182 ? -25.274 -17.237 74.602 1.00 88.69 182 CYS A O 1
ATOM 1379 N N . SER A 1 183 ? -26.018 -15.308 73.715 1.00 83.75 183 SER A N 1
ATOM 1380 C CA . SER A 1 183 ? -25.919 -14.516 74.950 1.00 83.75 183 SER A CA 1
ATOM 1381 C C . SER A 1 183 ? -26.880 -14.964 76.056 1.00 83.75 183 SER A C 1
ATOM 1383 O O . SER A 1 183 ? -26.654 -14.646 77.215 1.00 83.75 183 SER A O 1
ATOM 1385 N N . GLN A 1 184 ? -27.933 -15.714 75.713 1.00 87.00 184 GLN A N 1
ATOM 1386 C CA . GLN A 1 184 ? -28.954 -16.165 76.664 1.00 87.00 184 GLN A CA 1
ATOM 1387 C C . GLN A 1 184 ? -28.666 -17.549 77.261 1.00 87.00 184 GLN A C 1
ATOM 1389 O O . GLN A 1 184 ? -28.966 -17.796 78.421 1.00 87.00 184 GLN A O 1
ATOM 1394 N N . CYS A 1 185 ? -28.101 -18.477 76.481 1.00 89.50 185 CYS A N 1
ATOM 1395 C CA . CYS A 1 185 ? -27.921 -19.870 76.924 1.00 89.50 185 CYS A CA 1
ATOM 1396 C C . CYS A 1 185 ? -26.535 -20.466 76.631 1.00 89.50 185 CYS A C 1
ATOM 1398 O O . CYS A 1 185 ? -26.334 -21.670 76.809 1.00 89.50 185 CYS A O 1
ATOM 1400 N N . GLY A 1 186 ? -25.599 -19.674 76.093 1.00 89.62 186 GLY A N 1
ATOM 1401 C CA . GLY A 1 186 ? -24.254 -20.124 75.707 1.00 89.62 186 GLY A CA 1
ATOM 1402 C C . GLY A 1 186 ? -24.217 -21.136 74.552 1.00 89.62 186 GLY A C 1
ATOM 1403 O O . GLY A 1 186 ? -23.157 -21.643 74.200 1.00 89.62 186 GLY A O 1
ATOM 1404 N N . GLY A 1 187 ? -25.368 -21.469 73.958 1.00 89.94 187 GLY A N 1
ATOM 1405 C CA . GLY A 1 187 ? -25.476 -22.449 72.880 1.00 89.94 187 GLY A CA 1
ATOM 1406 C C . GLY A 1 187 ? -24.893 -21.965 71.550 1.00 89.94 187 GLY A C 1
ATOM 1407 O O . GLY A 1 187 ? -24.795 -20.766 71.284 1.00 89.94 187 GLY A O 1
ATOM 1408 N N . THR A 1 188 ? -24.560 -22.914 70.675 1.00 90.38 188 THR A N 1
ATOM 1409 C CA . THR A 1 188 ? -24.063 -22.628 69.324 1.00 90.38 188 THR A CA 1
ATOM 1410 C C . THR A 1 188 ? -25.162 -22.081 68.410 1.00 90.38 188 THR A C 1
ATOM 1412 O O . THR A 1 188 ? -26.358 -22.335 68.599 1.00 90.38 188 THR A O 1
ATOM 1415 N N . LEU A 1 189 ? -24.752 -21.314 67.399 1.00 89.31 189 LEU A N 1
ATOM 1416 C CA . LEU A 1 189 ? -25.652 -20.635 66.467 1.00 89.31 189 LEU A CA 1
ATOM 1417 C C . LEU A 1 189 ? -25.787 -21.417 65.149 1.00 89.31 189 LEU A C 1
ATOM 1419 O O . LEU A 1 189 ? -24.862 -22.100 64.706 1.00 89.31 189 LEU A O 1
ATOM 1423 N N . LYS A 1 190 ? -26.955 -21.331 64.506 1.00 87.88 190 LYS A N 1
ATOM 1424 C CA . LYS A 1 190 ? -27.218 -21.822 63.143 1.00 87.88 190 LYS A CA 1
ATOM 1425 C C . LYS A 1 190 ? -27.633 -20.658 62.242 1.00 87.88 190 LYS A C 1
ATOM 1427 O O . LYS A 1 190 ? -28.353 -19.771 62.688 1.00 87.88 190 LYS A O 1
ATOM 1432 N N . LYS A 1 191 ? -27.194 -20.670 60.980 1.00 81.44 191 LYS A N 1
ATOM 1433 C CA . LYS A 1 191 ? -27.629 -19.707 59.955 1.00 81.44 191 LYS A CA 1
ATOM 1434 C C . LYS A 1 191 ? -28.931 -20.206 59.316 1.00 81.44 191 LYS A C 1
ATOM 1436 O O . LYS A 1 191 ? -28.986 -21.361 58.899 1.00 81.44 191 LYS A O 1
ATOM 1441 N N . ARG A 1 192 ? -29.957 -19.359 59.224 1.00 77.75 192 ARG A N 1
ATOM 1442 C CA . ARG A 1 192 ? -31.233 -19.634 58.537 1.00 77.75 192 ARG A CA 1
ATOM 1443 C C . ARG A 1 192 ? -31.471 -18.575 57.460 1.00 77.75 192 ARG A C 1
ATOM 1445 O O . ARG A 1 192 ? -31.103 -17.427 57.665 1.00 77.75 192 ARG A O 1
ATOM 1452 N N . ARG A 1 193 ? -32.051 -18.947 56.314 1.00 67.94 193 ARG A N 1
ATOM 1453 C CA . ARG A 1 193 ? -32.446 -17.985 55.266 1.00 67.94 193 ARG A CA 1
ATOM 1454 C C . ARG A 1 193 ? -33.629 -17.133 55.743 1.00 67.94 193 ARG A C 1
ATOM 1456 O O . ARG A 1 193 ? -34.568 -17.681 56.311 1.00 67.94 193 ARG A O 1
ATOM 1463 N N . SER A 1 194 ? -33.570 -15.832 55.476 1.00 65.94 194 SER A N 1
ATOM 1464 C CA . SER A 1 194 ? -34.628 -14.842 55.697 1.00 65.94 194 SER A CA 1
ATOM 1465 C C . SER A 1 194 ? -35.082 -14.262 54.354 1.00 65.94 194 SER A C 1
ATOM 1467 O O . SER A 1 194 ? -34.274 -14.082 53.439 1.00 65.94 194 SER A O 1
ATOM 1469 N N . GLU A 1 195 ? -36.382 -14.008 54.222 1.00 58.03 195 GLU A N 1
ATOM 1470 C CA . GLU A 1 195 ? -37.031 -13.652 52.954 1.00 58.03 195 GLU A CA 1
ATOM 1471 C C . GLU A 1 195 ? -36.863 -12.178 52.564 1.00 58.03 195 GLU A C 1
ATOM 1473 O O . GLU A 1 195 ? -36.989 -11.854 51.387 1.00 58.03 195 GLU A O 1
ATOM 1478 N N . THR A 1 196 ? -36.517 -11.295 53.506 1.00 56.22 196 THR A N 1
ATOM 1479 C CA . THR A 1 196 ? -36.422 -9.848 53.255 1.00 56.22 196 THR A CA 1
ATOM 1480 C C . THR A 1 196 ? -35.107 -9.272 53.770 1.00 56.22 196 THR A C 1
ATOM 1482 O O . THR A 1 196 ? -34.862 -9.278 54.980 1.00 56.22 196 THR A O 1
ATOM 1485 N N . MET A 1 197 ? -34.278 -8.731 52.874 1.00 59.81 197 MET A N 1
ATOM 1486 C CA . MET A 1 197 ? -33.145 -7.881 53.250 1.00 59.81 197 MET A CA 1
ATOM 1487 C C . MET A 1 197 ? -33.649 -6.463 53.545 1.00 59.81 197 MET A C 1
ATOM 1489 O O . MET A 1 197 ? -34.396 -5.896 52.749 1.00 59.81 197 MET A O 1
ATOM 1493 N N . LYS A 1 198 ? -33.272 -5.897 54.697 1.00 69.31 198 LYS A N 1
ATOM 1494 C CA . LYS A 1 198 ? -33.738 -4.575 55.148 1.00 69.31 198 LYS A CA 1
ATOM 1495 C C . LYS A 1 198 ? -32.594 -3.565 55.124 1.00 69.31 198 LYS A C 1
ATOM 1497 O O . LYS A 1 198 ? -31.426 -3.940 55.146 1.00 69.31 198 LYS A O 1
ATOM 1502 N N . TYR A 1 199 ? -32.929 -2.280 55.100 1.00 71.50 199 TYR A N 1
ATOM 1503 C CA . TYR A 1 199 ? -31.967 -1.181 55.196 1.00 71.50 199 TYR A CA 1
ATOM 1504 C C . TYR A 1 199 ? -32.333 -0.292 56.380 1.00 71.50 199 TYR A C 1
ATOM 1506 O O . TYR A 1 199 ? -33.513 -0.099 56.676 1.00 71.50 199 TYR A O 1
ATOM 1514 N N . CYS A 1 200 ? -31.333 0.258 57.063 1.00 72.19 200 CYS A N 1
ATOM 1515 C CA . CYS A 1 200 ? -31.574 1.243 58.107 1.00 72.19 200 CYS A CA 1
ATOM 1516 C C . CYS A 1 200 ? -32.055 2.567 57.491 1.00 72.19 200 CYS A C 1
ATOM 1518 O O . CYS A 1 200 ? -31.371 3.140 56.647 1.00 72.19 200 CYS A O 1
ATOM 1520 N N . ARG A 1 201 ? -33.191 3.101 57.960 1.00 66.19 201 ARG A N 1
ATOM 1521 C CA . ARG A 1 201 ? -33.733 4.395 57.495 1.00 66.19 201 ARG A CA 1
ATOM 1522 C C . ARG A 1 201 ? -32.843 5.602 57.808 1.00 66.19 201 ARG A C 1
ATOM 1524 O O . ARG A 1 201 ? -33.007 6.644 57.190 1.00 66.19 201 ARG A O 1
ATOM 1531 N N . TYR A 1 202 ? -31.956 5.480 58.797 1.00 72.69 202 TYR A N 1
ATOM 1532 C CA . TYR A 1 202 ? -31.138 6.593 59.279 1.00 72.69 202 TYR A CA 1
ATOM 1533 C C . TYR A 1 202 ? -29.755 6.644 58.630 1.00 72.69 202 TYR A C 1
ATOM 1535 O O . TYR A 1 202 ? -29.334 7.712 58.207 1.00 72.69 202 TYR A O 1
ATOM 1543 N N . CYS A 1 203 ? -29.044 5.514 58.562 1.00 76.12 203 CYS A N 1
ATOM 1544 C CA . CYS A 1 203 ? -27.692 5.454 57.993 1.00 76.12 203 CYS A CA 1
ATOM 1545 C C . CYS A 1 203 ? -27.631 4.805 56.604 1.00 76.12 203 CYS A C 1
ATOM 1547 O O . CYS A 1 203 ? -26.569 4.786 55.993 1.00 76.12 203 CYS A O 1
ATOM 1549 N N . GLY A 1 204 ? -28.730 4.218 56.115 1.00 68.75 204 GLY A N 1
ATOM 1550 C CA . GLY A 1 204 ? -28.756 3.495 54.841 1.00 68.75 204 GLY A CA 1
ATOM 1551 C C . GLY A 1 204 ? -28.005 2.158 54.851 1.00 68.75 204 GLY A C 1
ATOM 1552 O O . GLY A 1 204 ? -27.944 1.494 53.816 1.00 68.75 204 GLY A O 1
ATOM 1553 N N . HIS A 1 205 ? -27.445 1.734 55.992 1.00 71.44 205 HIS A N 1
ATOM 1554 C CA . HIS A 1 205 ? -26.668 0.499 56.065 1.00 71.44 205 HIS A CA 1
ATOM 1555 C C . HIS A 1 205 ? -27.550 -0.738 55.863 1.00 71.44 205 HIS A C 1
ATOM 1557 O O . HIS A 1 205 ? -28.723 -0.773 56.258 1.00 71.44 205 HIS A O 1
ATOM 1563 N N . ARG A 1 206 ? -26.973 -1.762 55.228 1.00 69.88 206 ARG A N 1
ATOM 1564 C CA . ARG A 1 206 ? -27.637 -3.041 54.959 1.00 69.88 206 ARG A CA 1
ATOM 1565 C C . ARG A 1 206 ? -27.819 -3.805 56.265 1.00 69.88 206 ARG A C 1
ATOM 1567 O O . ARG A 1 206 ? -26.854 -4.167 56.926 1.00 69.88 206 ARG A O 1
ATOM 1574 N N . LEU A 1 207 ? -29.066 -4.081 56.623 1.00 69.88 207 LEU A N 1
ATOM 1575 C CA . LEU A 1 207 ? -29.406 -4.872 57.795 1.00 69.88 207 LEU A CA 1
ATOM 1576 C C . LEU A 1 207 ? -29.531 -6.331 57.379 1.00 69.88 207 LEU A C 1
ATOM 1578 O O . LEU A 1 207 ? -30.468 -6.741 56.689 1.00 69.88 207 LEU A O 1
ATOM 1582 N N . HIS A 1 208 ? -28.559 -7.122 57.816 1.00 63.34 208 HIS A N 1
ATOM 1583 C CA . HIS A 1 208 ? -28.544 -8.552 57.554 1.00 63.34 208 HIS A CA 1
ATOM 1584 C C . HIS A 1 208 ? -29.449 -9.342 58.518 1.00 63.34 208 HIS A C 1
ATOM 1586 O O . HIS A 1 208 ? -29.769 -10.487 58.219 1.00 63.34 208 HIS A O 1
ATOM 1592 N N . PHE A 1 209 ? -29.895 -8.749 59.634 1.00 65.56 209 PHE A N 1
ATOM 1593 C CA . PHE A 1 209 ? -30.763 -9.358 60.652 1.00 65.56 209 PHE A CA 1
ATOM 1594 C C . PHE A 1 209 ? -31.869 -8.392 61.111 1.00 65.56 209 PHE A C 1
ATOM 1596 O O . PHE A 1 209 ? -31.775 -7.183 60.904 1.00 65.56 209 PHE A O 1
ATOM 1603 N N . LEU A 1 210 ? -32.909 -8.934 61.751 1.00 57.34 210 LEU A N 1
ATOM 1604 C CA . LEU A 1 210 ? -33.937 -8.171 62.461 1.00 57.34 210 LEU A CA 1
ATOM 1605 C C . LEU A 1 210 ? -33.489 -8.005 63.919 1.00 57.34 210 LEU A C 1
ATOM 1607 O O . LEU A 1 210 ? -33.514 -8.962 64.683 1.00 57.34 210 LEU A O 1
ATOM 1611 N N . GLY A 1 211 ? -33.024 -6.814 64.281 1.00 63.03 211 GLY A N 1
ATOM 1612 C CA . GLY A 1 211 ? -32.787 -6.413 65.669 1.00 63.03 211 GLY A CA 1
ATOM 1613 C C . GLY A 1 211 ? -33.610 -5.173 66.002 1.00 63.03 211 GLY A C 1
ATOM 1614 O O . GLY A 1 211 ? -34.134 -4.523 65.099 1.00 63.03 211 GLY A O 1
ATOM 1615 N N . GLU A 1 212 ? -33.714 -4.828 67.284 1.00 68.19 212 GLU A N 1
ATOM 1616 C CA . GLU A 1 212 ? -34.387 -3.591 67.706 1.00 68.19 212 GLU A CA 1
ATOM 1617 C C . GLU A 1 212 ? -33.563 -2.348 67.340 1.00 68.19 212 GLU A C 1
ATOM 1619 O O . GLU A 1 212 ? -34.136 -1.321 66.990 1.00 68.19 212 GLU A O 1
ATOM 1624 N N . PHE A 1 213 ? -32.228 -2.457 67.312 1.00 73.81 213 PHE A N 1
ATOM 1625 C CA . PHE A 1 213 ? -31.299 -1.356 67.031 1.00 73.81 213 PHE A CA 1
ATOM 1626 C C . PHE A 1 213 ? -30.350 -1.688 65.873 1.00 73.81 213 PHE A C 1
ATOM 1628 O O . PHE A 1 213 ? -29.885 -2.820 65.729 1.00 73.81 213 PHE A O 1
ATOM 1635 N N . CYS A 1 214 ? -30.040 -0.691 65.040 1.00 75.06 214 CYS A N 1
ATOM 1636 C CA . CYS A 1 214 ? -29.045 -0.818 63.976 1.00 75.06 214 CYS A CA 1
ATOM 1637 C C . CYS A 1 214 ? -27.623 -0.886 64.575 1.00 75.06 214 CYS A C 1
ATOM 1639 O O . CYS A 1 214 ? -27.290 -0.018 65.383 1.00 75.06 214 CYS A O 1
ATOM 1641 N N . PRO A 1 215 ? -26.772 -1.851 64.171 1.00 70.44 215 PRO A N 1
ATOM 1642 C CA . PRO A 1 215 ? -25.425 -2.007 64.729 1.00 70.44 215 PRO A CA 1
ATOM 1643 C C . PRO A 1 215 ? -24.495 -0.833 64.399 1.00 70.44 215 PRO A C 1
ATOM 1645 O O . PRO A 1 215 ? -23.662 -0.477 65.225 1.00 70.44 215 PRO A O 1
ATOM 1648 N N . ASP A 1 216 ? -24.661 -0.197 63.236 1.00 77.25 216 ASP A N 1
ATOM 1649 C CA . ASP A 1 216 ? -23.779 0.898 62.817 1.00 77.25 216 ASP A CA 1
ATOM 1650 C C . ASP A 1 216 ? -24.186 2.250 63.401 1.00 77.25 216 ASP A C 1
ATOM 1652 O O . ASP A 1 216 ? -23.335 3.073 63.721 1.00 77.25 216 ASP A O 1
ATOM 1656 N N . CYS A 1 217 ? -25.493 2.515 63.517 1.00 78.12 217 CYS A N 1
ATOM 1657 C CA . CYS A 1 217 ? -25.984 3.834 63.927 1.00 78.12 217 CYS A CA 1
ATOM 1658 C C . CYS A 1 217 ? -26.649 3.869 65.308 1.00 78.12 217 CYS A C 1
ATOM 1660 O O . CYS A 1 217 ? -27.050 4.946 65.744 1.00 78.12 217 CYS A O 1
ATOM 1662 N N . GLY A 1 218 ? -26.845 2.720 65.965 1.00 76.75 2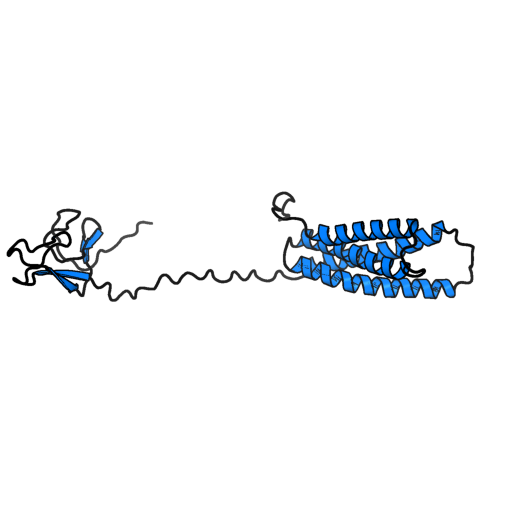18 GLY A N 1
ATOM 1663 C CA . GLY A 1 218 ? -27.443 2.604 67.302 1.00 76.75 218 GLY A CA 1
ATOM 1664 C C . GLY A 1 218 ? -28.909 3.040 67.413 1.00 76.75 218 GLY A C 1
ATOM 1665 O O . GLY A 1 218 ? -29.450 3.086 68.513 1.00 76.75 218 GLY A O 1
ATOM 1666 N N . LYS A 1 219 ? -29.568 3.385 66.298 1.00 78.31 219 LYS A N 1
ATOM 1667 C CA . LYS A 1 219 ? -30.962 3.860 66.280 1.00 78.31 219 LYS A CA 1
ATOM 1668 C C . LYS A 1 219 ? -31.931 2.704 66.074 1.00 78.31 219 LYS A C 1
ATOM 1670 O O . LYS A 1 219 ? -31.612 1.733 65.386 1.00 78.31 219 LYS A O 1
ATOM 1675 N N . GLU A 1 220 ? -33.128 2.861 66.626 1.00 74.88 220 GLU A N 1
ATOM 1676 C CA . GLU A 1 220 ? -34.193 1.867 66.539 1.00 74.88 220 GLU A CA 1
ATOM 1677 C C . GLU A 1 220 ? -34.635 1.604 65.097 1.00 74.88 220 GLU A C 1
ATOM 1679 O O . GLU A 1 220 ? -34.898 2.527 64.310 1.00 74.88 220 GLU A O 1
ATOM 1684 N N . ILE A 1 221 ? -34.759 0.323 64.762 1.00 66.12 221 ILE A N 1
ATOM 1685 C CA . ILE A 1 221 ? -35.170 -0.153 63.448 1.00 66.12 221 ILE A CA 1
ATOM 1686 C C . ILE A 1 221 ? -36.701 -0.229 63.424 1.00 66.12 221 ILE A C 1
ATOM 1688 O O . ILE A 1 221 ? -37.298 -1.297 63.512 1.00 66.12 221 ILE A O 1
ATOM 1692 N N . ASN A 1 222 ? -37.367 0.918 63.275 1.00 55.53 222 ASN A N 1
ATOM 1693 C CA . ASN A 1 222 ? -38.773 0.919 62.864 1.00 55.53 222 ASN A CA 1
ATOM 1694 C C . ASN A 1 222 ? -38.825 0.488 61.395 1.00 55.53 222 ASN A C 1
ATOM 1696 O O . ASN A 1 222 ? -38.463 1.255 60.500 1.00 55.53 222 ASN A O 1
ATOM 1700 N N . ILE A 1 223 ? -39.210 -0.768 61.172 1.00 54.34 223 ILE A N 1
ATOM 1701 C CA . ILE A 1 223 ? -39.386 -1.379 59.855 1.00 54.34 223 ILE A CA 1
ATOM 1702 C C . ILE A 1 223 ? -40.512 -0.622 59.145 1.00 54.34 223 ILE A C 1
ATOM 1704 O O . ILE A 1 223 ? -41.684 -0.942 59.300 1.00 54.34 223 ILE A O 1
ATOM 1708 N N . VAL A 1 224 ? -40.156 0.407 58.387 1.00 44.84 224 VAL A N 1
ATOM 1709 C CA . VAL A 1 224 ? -41.051 1.007 57.403 1.00 44.84 224 VAL A CA 1
ATOM 1710 C C . VAL A 1 224 ? -40.533 0.551 56.052 1.00 44.84 224 VAL A C 1
ATOM 1712 O O . VAL A 1 224 ? -39.398 0.854 55.678 1.00 44.84 224 VAL A O 1
ATOM 1715 N N . ASP A 1 225 ? -41.337 -0.255 55.365 1.00 45.81 225 ASP A N 1
ATOM 1716 C CA . ASP A 1 225 ? -41.012 -0.758 54.041 1.00 45.81 225 ASP A CA 1
ATOM 1717 C C . ASP A 1 225 ? -40.809 0.418 53.072 1.00 45.81 225 ASP A C 1
ATOM 1719 O O . ASP A 1 225 ? -41.712 1.221 52.841 1.00 45.81 225 ASP A O 1
ATOM 1723 N N . LYS A 1 226 ? -39.608 0.445 52.478 1.00 44.16 226 LYS A N 1
ATOM 1724 C CA . LYS A 1 226 ? -39.098 1.318 51.400 1.00 44.16 226 LYS A CA 1
ATOM 1725 C C . LYS A 1 226 ? -38.512 2.680 51.828 1.00 44.16 226 LYS A C 1
ATOM 1727 O O . LYS A 1 226 ? -39.255 3.601 52.166 1.00 44.16 226 LYS A O 1
ATOM 1732 N N . PRO A 1 227 ? -37.186 2.889 51.679 1.00 45.62 227 PRO A N 1
ATOM 1733 C CA . PRO A 1 227 ? -36.640 4.237 51.589 1.00 45.62 227 PRO A CA 1
ATOM 1734 C C . PRO A 1 227 ? -37.026 4.851 50.233 1.00 45.62 227 PRO A C 1
ATOM 1736 O O . PRO A 1 227 ? -36.680 4.317 49.179 1.00 45.62 227 PRO A O 1
ATOM 1739 N N . LYS A 1 228 ? -37.739 5.984 50.246 1.00 40.56 228 LYS A N 1
ATOM 1740 C CA . LYS A 1 228 ? -37.831 6.868 49.075 1.00 40.56 228 LYS A CA 1
ATOM 1741 C C . LYS A 1 228 ? -36.454 7.506 48.892 1.00 40.56 228 LYS A C 1
ATOM 1743 O O . LYS A 1 228 ? -36.104 8.426 49.624 1.00 40.56 228 LYS A O 1
ATOM 1748 N N . VAL A 1 229 ? -35.647 6.970 47.981 1.00 43.19 229 VAL A N 1
ATOM 1749 C CA . VAL A 1 229 ? -34.385 7.602 47.587 1.00 43.19 229 VAL A CA 1
ATOM 1750 C C . VAL A 1 229 ? -34.739 8.788 46.691 1.00 43.19 229 VAL A C 1
ATOM 1752 O O . VAL A 1 229 ? -35.286 8.590 45.610 1.00 43.19 229 VAL A O 1
ATOM 1755 N N . PHE A 1 230 ? -34.460 10.007 47.149 1.00 43.69 230 PHE A N 1
ATOM 1756 C CA . PHE A 1 230 ? -34.377 11.174 46.275 1.00 43.69 230 PHE A CA 1
ATOM 1757 C C . PHE A 1 230 ? -32.923 11.287 45.824 1.00 43.69 230 PHE A C 1
ATOM 1759 O O . PHE A 1 230 ? -32.033 11.459 46.656 1.00 43.69 230 PHE A O 1
ATOM 1766 N N . ILE A 1 231 ? -32.687 11.140 44.524 1.00 43.75 231 ILE A N 1
ATOM 1767 C CA . ILE A 1 231 ? -31.456 11.614 43.897 1.00 43.75 231 ILE A CA 1
ATOM 1768 C C . ILE A 1 231 ? -31.720 13.092 43.613 1.00 43.75 231 ILE A C 1
ATOM 1770 O O . ILE A 1 231 ? -32.673 13.412 42.908 1.00 43.75 231 ILE A O 1
ATOM 1774 N N . SER A 1 232 ? -30.968 13.980 44.255 1.00 46.19 232 SER A N 1
ATOM 1775 C CA . SER A 1 232 ? -30.899 15.380 43.844 1.00 46.19 232 SER A CA 1
ATOM 1776 C C . SER A 1 232 ? -30.002 15.463 42.612 1.00 46.19 232 SER A C 1
ATOM 1778 O O . SER A 1 232 ? -28.867 14.982 42.688 1.00 46.19 232 SER A O 1
ATOM 1780 N N . ASP A 1 233 ? -30.536 16.024 41.526 1.00 43.88 233 ASP A N 1
ATOM 1781 C CA . ASP A 1 233 ? -29.785 16.404 40.321 1.00 43.88 233 ASP A CA 1
ATOM 1782 C C . ASP A 1 233 ? -28.631 17.371 40.641 1.00 43.88 233 ASP A C 1
ATOM 1784 O O . ASP A 1 233 ? -28.805 18.230 41.543 1.00 43.88 233 ASP A O 1
#

Foldseek 3Di:
DQDDPVVDPDDQPLVVLVVVLVVLVVVVVVCVVPVPDPDPCVLVSLLQNLLSLLLSLLLVLQCRQPNDDPLSVVLSVVSSVVSSVQLCVLVVVVVVVVVVDPDPPPDDPVNVVVVSVCSRNVSSNVSSNCSNNVSSPDDDDPPPPPPPPPVVPPPPPPQAPWAKWKAFPPPRDTDDPPDQADPPPRGGIDIDTDRDWDAALPPRDTDSDDDQADPPPRDGRPDDPDDPDDDDD